Protein AF-0000000085124268 (afdb_homodimer)

Secondary structure (DSSP, 8-state):
-EEEEEE-SSS-HHHHHHHHHTS-TTSEEEEEE-HHHHHHHHHH----GGGGGG-TTEEEEETT-TTSGGGSTTS---EEEEEEE-HHHHHHHHHT---SHHHHHHHHHHHTT-EEEEEE--SSB-HHHHHHHHHHHHTTPEE---B---TT---SHHHHHHHHHHHHHHHHT----SSPPTTS--/-EEEEEE-SSS-HHHHHHHHHTS-TTSEEEEEE-HHHHHHHHHHT---GGGGGG-TTEEEEETT-TTSGGGSTTS---EEEEEEE-HHHHHHHHHT---SHHHHHHHHHHHTT-EEEEEE--SSB-HHHHHHHHHHHHTT-EE---B---TT---SHHHHHHHHHHHHHHHHT----SSPPTTS--

Radius of gyration: 21.09 Å; Cα contacts (8 Å, |Δi|>4): 760; chains: 2; bounding box: 50×66×48 Å

InterPro domains:
  IPR003382 Flavoprotein [PF02441] (1-171)
  IPR004507 Flavin prenyltransferase UbiX-like [MF_01984] (1-184)
  IPR004507 Flavin prenyltransferase UbiX-like [TIGR00421] (2-182)
  IPR036551 Flavin prenyltransferase-like [G3DSA:3.40.50.1950] (1-185)
  IPR036551 Flavin prenyltransferase-like [SSF52507] (1-184)

Solvent-accessible surface area (backbone atoms only — not comparable to full-atom values): 19360 Å² total; per-residue (Å²): 96,37,34,37,41,28,27,27,48,24,55,41,35,62,56,32,51,49,47,58,72,68,45,59,76,76,38,38,35,42,33,31,53,32,71,54,18,55,55,43,28,60,70,46,47,83,64,61,75,62,70,55,73,74,39,87,42,49,44,80,48,60,34,81,42,60,81,42,62,65,48,34,76,84,47,82,61,55,35,38,35,30,30,18,21,12,68,66,58,46,47,28,55,56,70,68,44,54,91,34,26,61,33,26,28,47,53,32,35,55,76,70,68,36,55,37,40,37,19,51,43,68,75,59,54,55,56,64,62,33,47,32,52,32,54,35,29,72,72,66,35,42,41,36,42,58,46,66,64,29,73,53,64,46,79,40,41,68,45,39,51,29,38,48,47,36,51,53,30,53,77,69,70,42,89,78,79,56,49,62,61,83,69,66,88,107,94,35,33,37,41,27,28,27,49,23,55,41,34,61,54,34,51,50,47,57,73,68,47,61,75,77,38,37,35,43,33,34,53,32,71,53,19,55,55,42,27,58,69,46,65,68,61,62,73,62,70,56,72,76,39,86,41,49,46,82,49,59,33,81,44,60,80,42,62,66,49,34,74,83,48,82,61,54,35,36,37,28,30,18,20,13,68,66,57,46,47,28,56,55,70,67,44,54,91,34,25,62,35,27,26,45,53,32,34,56,77,69,69,35,54,37,38,36,18,50,43,69,75,58,52,55,59,64,59,34,48,32,51,34,55,36,30,73,72,65,34,41,42,36,40,57,45,67,63,30,74,55,63,47,78,39,41,68,46,40,50,29,37,48,46,36,51,53,29,53,75,69,72,43,89,79,82,55,49,62,61,83,71,64,89,106

Foldseek 3Di:
DEEEEEEEADAPSVLSLVLLVPADLVYAYEYEYAPNSVVNCVVPPVDDPVVNVPRPSYDYDYFAPCVPLLLDLVNDGAEYEYPADELVNLLCCLVQNDRTNNSSSSNSCLVNVHAYEYAYDDPPDDPRSVVSLVSVVVSVYHYQHLDFDCQQPDDDPQLRSLVSSCVVCVVVVHDDDSTDDHPPVD/DEEEEEEEADAPSVLSLVLLVPADLVYAYEYEYAPNSVVNCCVPPVDDPVVNVPRPSYDYDYFAPCVPLLLDLVNDGAEYEYPADELVNLLCCLVQNDRTNNSSSSNSCLVNVHAYEYAYDDPPDDPRSVVSLVSVVVSVYHYQHLDFDCQQPDDDPQLRSLVSSVVVCVVVVHDDDSTDDHPPVD

Organism: Arcobacter nitrofigilis (strain ATCC 33309 / DSM 7299 / CCUG 15893 / LMG 7604 / NCTC 12251 / CI) (NCBI:txid572480)

Nearest PDB structures (foldseek):
  6m8v-assembly1_A  TM=9.692E-01  e=8.278E-23  Methanocaldococcus jannaschii DSM 2661
  1sbz-assembly1_D  TM=9.539E-01  e=2.741E-20  Escherichia coli O157:H7
  6qll-assembly1_A  TM=9.462E-01  e=2.011E-19  Pseudomonas aeruginosa
  7km2-assembly1_K  TM=9.432E-01  e=1.564E-18  Chlamydia trachomatis D/UW-3/CX
  7km3-assembly1_H  TM=9.146E-01  e=5.584E-17  Chlamydia trachomatis D/UW-3/CX

Structure (mmCIF, N/CA/C/O backbone):
data_AF-0000000085124268-model_v1
#
loop_
_entity.id
_entity.type
_entity.pdbx_description
1 polymer 'Flavin prenyltransferase UbiX'
#
loop_
_atom_site.group_PDB
_atom_site.id
_atom_site.type_symbol
_atom_site.label_atom_id
_atom_site.label_alt_id
_atom_site.label_comp_id
_atom_site.label_asym_id
_atom_site.label_entity_id
_atom_site.label_seq_id
_atom_site.pdbx_PDB_ins_code
_atom_site.Cartn_x
_atom_site.Cartn_y
_atom_site.Cartn_z
_atom_site.occupancy
_atom_site.B_iso_or_equiv
_atom_site.auth_seq_id
_atom_site.auth_comp_id
_atom_site.auth_asym_id
_atom_site.auth_atom_id
_atom_site.pdbx_PDB_model_num
ATOM 1 N N . MET A 1 1 ? -11.398 24.875 6.891 1 96.25 1 MET A N 1
ATOM 2 C CA . MET A 1 1 ? -10.805 23.672 7.492 1 96.25 1 MET A CA 1
ATOM 3 C C . MET A 1 1 ? -9.352 23.922 7.875 1 96.25 1 MET A C 1
ATOM 5 O O . MET A 1 1 ? -8.609 24.578 7.125 1 96.25 1 MET A O 1
ATOM 9 N N . ARG A 1 2 ? -8.984 23.547 9.07 1 98.31 2 ARG A N 1
ATOM 10 C CA . ARG A 1 2 ? -7.605 23.594 9.562 1 98.31 2 ARG A CA 1
ATOM 11 C C . ARG A 1 2 ? -6.992 22.203 9.609 1 98.31 2 ARG A C 1
ATOM 13 O O . ARG A 1 2 ? -7.461 21.328 10.352 1 98.31 2 ARG A O 1
ATOM 20 N N . LEU A 1 3 ? -5.934 22.016 8.812 1 98.75 3 LEU A N 1
ATOM 21 C CA . LEU A 1 3 ? -5.375 20.703 8.562 1 98.75 3 LEU A CA 1
ATOM 22 C C . LEU A 1 3 ? -3.895 20.656 8.938 1 98.75 3 LEU A C 1
ATOM 24 O O . LEU A 1 3 ? -3.111 21.5 8.477 1 98.75 3 LEU A O 1
ATOM 28 N N . VAL A 1 4 ? -3.523 19.75 9.805 1 98.88 4 VAL A N 1
ATOM 29 C CA . VAL A 1 4 ? -2.105 19.484 10.023 1 98.88 4 VAL A CA 1
ATOM 30 C C . VAL A 1 4 ? -1.599 18.484 8.992 1 98.88 4 VAL A C 1
ATOM 32 O O . VAL A 1 4 ? -2.217 17.438 8.773 1 98.88 4 VAL A O 1
ATOM 35 N N . VAL A 1 5 ? -0.551 18.797 8.305 1 98.81 5 VAL A N 1
ATOM 36 C CA . VAL A 1 5 ? 0.076 17.906 7.336 1 98.81 5 VAL A CA 1
ATOM 37 C C . VAL A 1 5 ? 1.511 17.609 7.766 1 98.81 5 VAL A C 1
ATOM 39 O O . VAL A 1 5 ? 2.369 18.484 7.742 1 98.81 5 VAL A O 1
ATOM 42 N N . ALA A 1 6 ? 1.712 16.391 8.148 1 98.88 6 ALA A N 1
ATOM 43 C CA . ALA A 1 6 ? 3.053 15.945 8.508 1 98.88 6 ALA A CA 1
ATOM 44 C C . ALA A 1 6 ? 3.646 15.062 7.418 1 98.88 6 ALA A C 1
ATOM 46 O O . ALA A 1 6 ? 2.947 14.234 6.832 1 98.88 6 ALA A O 1
ATOM 47 N N . ILE A 1 7 ? 4.934 15.266 7.129 1 97.88 7 ILE A N 1
ATOM 48 C CA . ILE A 1 7 ? 5.684 14.484 6.148 1 97.88 7 ILE A CA 1
ATOM 49 C C . ILE A 1 7 ? 6.895 13.844 6.816 1 97.88 7 ILE A C 1
ATOM 51 O O . ILE A 1 7 ? 7.781 14.539 7.312 1 97.88 7 ILE A O 1
ATOM 55 N N . SER A 1 8 ? 6.863 12.531 6.875 1 98.19 8 SER A N 1
ATOM 56 C CA . SER A 1 8 ? 7.973 11.852 7.531 1 98.19 8 SER A CA 1
ATOM 57 C C . SER A 1 8 ? 8.836 11.102 6.523 1 98.19 8 SER A C 1
ATOM 59 O O . SER A 1 8 ? 8.578 11.148 5.316 1 98.19 8 SER A O 1
ATOM 61 N N . GLY A 1 9 ? 9.945 10.531 7.023 1 95.81 9 GLY A N 1
ATOM 62 C CA . GLY A 1 9 ? 11.07 10.109 6.195 1 95.81 9 GLY A CA 1
ATOM 63 C C . GLY A 1 9 ? 10.875 8.734 5.586 1 95.81 9 GLY A C 1
ATOM 64 O O . GLY A 1 9 ? 11.539 7.773 5.984 1 95.81 9 GLY A O 1
ATOM 65 N N . ALA A 1 10 ? 10.148 8.586 4.527 1 95.38 10 ALA A N 1
ATOM 66 C CA . ALA A 1 10 ? 9.984 7.395 3.693 1 95.38 10 ALA A CA 1
ATOM 67 C C . ALA A 1 10 ? 9.984 7.762 2.213 1 95.38 10 ALA A C 1
ATOM 69 O O . ALA A 1 10 ? 9.805 8.93 1.856 1 95.38 10 ALA A O 1
ATOM 70 N N . SER A 1 11 ? 10.25 6.762 1.312 1 92.81 11 SER A N 1
ATOM 71 C CA . SER A 1 11 ? 10.094 7.012 -0.117 1 92.81 11 SER A CA 1
ATOM 72 C C . SER A 1 11 ? 8.703 7.547 -0.437 1 92.81 11 SER A C 1
ATOM 74 O O . SER A 1 11 ? 7.711 7.094 0.139 1 92.81 11 SER A O 1
ATOM 76 N N . GLY A 1 12 ? 8.656 8.57 -1.276 1 93.31 12 GLY A N 1
ATOM 77 C CA . GLY A 1 12 ? 7.371 9.125 -1.67 1 93.31 12 GLY A CA 1
ATOM 78 C C . GLY A 1 12 ? 7.078 10.461 -1.017 1 93.31 12 GLY A C 1
ATOM 79 O O . GLY A 1 12 ? 5.914 10.859 -0.903 1 93.31 12 GLY A O 1
ATOM 80 N N . VAL A 1 13 ? 8.078 11.117 -0.492 1 94.44 13 VAL A N 1
ATOM 81 C CA . VAL A 1 13 ? 7.934 12.445 0.093 1 94.44 13 VAL A CA 1
ATOM 82 C C . VAL A 1 13 ? 7.254 13.383 -0.907 1 94.44 13 VAL A C 1
ATOM 84 O O . VAL A 1 13 ? 6.477 14.25 -0.519 1 94.44 13 VAL A O 1
ATOM 87 N N . ASN A 1 14 ? 7.414 13.117 -2.158 1 92.25 14 ASN A N 1
ATOM 88 C CA . ASN A 1 14 ? 6.812 13.93 -3.213 1 92.25 14 ASN A CA 1
ATOM 89 C C . ASN A 1 14 ? 5.285 13.891 -3.148 1 92.25 14 ASN A C 1
ATOM 91 O O . ASN A 1 14 ? 4.621 14.852 -3.529 1 92.25 14 ASN A O 1
ATOM 95 N N . LEU A 1 15 ? 4.746 12.805 -2.693 1 95.06 15 LEU A N 1
ATOM 96 C CA . LEU A 1 15 ? 3.299 12.711 -2.564 1 95.06 15 LEU A CA 1
ATOM 97 C C . LEU A 1 15 ? 2.777 13.711 -1.538 1 95.06 15 LEU A C 1
ATOM 99 O O . LEU A 1 15 ? 1.72 14.312 -1.735 1 95.06 15 LEU A O 1
ATOM 103 N N . GLY A 1 16 ? 3.516 13.836 -0.423 1 95.88 16 GLY A N 1
ATOM 104 C CA . GLY A 1 16 ? 3.15 14.836 0.562 1 95.88 16 GLY A CA 1
ATOM 105 C C . GLY A 1 16 ? 3.219 16.25 0.023 1 95.88 16 GLY A C 1
ATOM 106 O O . GLY A 1 16 ? 2.324 17.062 0.276 1 95.88 16 GLY A O 1
ATOM 107 N N . ILE A 1 17 ? 4.219 16.5 -0.744 1 93.69 17 ILE A N 1
ATOM 108 C CA . ILE A 1 17 ? 4.402 17.828 -1.329 1 93.69 17 ILE A CA 1
ATOM 109 C C . ILE A 1 17 ? 3.287 18.109 -2.336 1 93.69 17 ILE A C 1
ATOM 111 O O . ILE A 1 17 ? 2.656 19.172 -2.301 1 93.69 17 ILE A O 1
ATOM 115 N N . LYS A 1 18 ? 3.07 17.219 -3.213 1 94.38 18 LYS A N 1
ATOM 116 C CA . LYS A 1 18 ? 2.02 17.359 -4.215 1 94.38 18 LYS A CA 1
ATOM 117 C C . LYS A 1 18 ? 0.649 17.5 -3.559 1 94.38 18 LYS A C 1
ATOM 119 O O . LYS A 1 18 ? -0.192 18.281 -4.02 1 94.38 18 LYS A O 1
ATOM 124 N N . PHE A 1 19 ? 0.404 16.734 -2.502 1 97.5 19 PHE A N 1
ATOM 125 C CA . PHE A 1 19 ? -0.812 16.859 -1.706 1 97.5 19 PHE A CA 1
ATOM 126 C C . PHE A 1 19 ? -1.046 18.312 -1.297 1 97.5 19 PHE A C 1
ATOM 128 O O . PHE A 1 19 ? -2.156 18.828 -1.434 1 97.5 19 PHE A O 1
ATOM 135 N N . LEU A 1 20 ? 0.009 18.953 -0.852 1 96.81 20 LEU A N 1
ATOM 136 C CA . LEU A 1 20 ? -0.063 20.344 -0.399 1 96.81 20 LEU A CA 1
ATOM 137 C C . LEU A 1 20 ? -0.252 21.281 -1.579 1 96.81 20 LEU A C 1
ATOM 139 O O . LEU A 1 20 ? -1.01 22.25 -1.487 1 96.81 20 LEU A O 1
ATOM 143 N N . GLU A 1 21 ? 0.438 21 -2.664 1 94.31 21 GLU A N 1
ATOM 144 C CA . GLU A 1 21 ? 0.344 21.844 -3.85 1 94.31 21 GLU A CA 1
ATOM 145 C C . GLU A 1 21 ? -1.082 21.875 -4.391 1 94.31 21 GLU A C 1
ATOM 147 O O . GLU A 1 21 ? -1.534 22.906 -4.902 1 94.31 21 GLU A O 1
ATOM 152 N N . LEU A 1 22 ? -1.773 20.781 -4.27 1 95.31 22 LEU A N 1
ATOM 153 C CA . LEU A 1 22 ? -3.104 20.641 -4.852 1 95.31 22 LEU A CA 1
ATOM 154 C C . LEU A 1 22 ? -4.18 21.047 -3.85 1 95.31 22 LEU A C 1
ATOM 156 O O . LEU A 1 22 ? -5.363 21.094 -4.191 1 95.31 22 LEU A O 1
ATOM 160 N N . LEU A 1 23 ? -3.764 21.375 -2.637 1 96.94 23 LEU A N 1
ATOM 161 C CA . LEU A 1 23 ? -4.711 21.656 -1.564 1 96.94 23 LEU A CA 1
ATOM 162 C C . LEU A 1 23 ? -5.496 22.938 -1.856 1 96.94 23 LEU A C 1
ATOM 164 O O . LEU A 1 23 ? -4.91 23.969 -2.178 1 96.94 23 LEU A O 1
ATOM 168 N N . PRO A 1 24 ? -6.82 22.812 -1.8 1 96.25 24 PRO A N 1
ATOM 169 C CA . PRO A 1 24 ? -7.613 24.031 -1.993 1 96.25 24 PRO A CA 1
ATOM 170 C C . PRO A 1 24 ? -7.176 25.172 -1.078 1 96.25 24 PRO A C 1
ATOM 172 O O . PRO A 1 24 ? -6.844 24.938 0.087 1 96.25 24 PRO A O 1
ATOM 175 N N . GLN A 1 25 ? -7.328 26.406 -1.532 1 94.38 25 GLN A N 1
ATOM 176 C CA . GLN A 1 25 ? -6.781 27.578 -0.848 1 94.38 25 GLN A CA 1
ATOM 177 C C . GLN A 1 25 ? -7.605 27.922 0.386 1 94.38 25 GLN A C 1
ATOM 179 O O . GLN A 1 25 ? -7.133 28.641 1.276 1 94.38 25 GLN A O 1
ATOM 184 N N . ASN A 1 26 ? -8.773 27.422 0.383 1 96.31 26 ASN A N 1
ATOM 185 C CA . ASN A 1 26 ? -9.625 27.734 1.527 1 96.31 26 ASN A CA 1
ATOM 186 C C . ASN A 1 26 ? -9.305 26.844 2.727 1 96.31 26 ASN A C 1
ATOM 188 O O . ASN A 1 26 ? -9.875 27.031 3.805 1 96.31 26 ASN A O 1
ATOM 192 N N . ILE A 1 27 ? -8.414 25.922 2.555 1 98.06 27 ILE A N 1
ATOM 193 C CA . ILE A 1 27 ? -7.965 25.047 3.643 1 98.06 27 ILE A CA 1
ATOM 194 C C . ILE A 1 27 ? -6.625 25.547 4.18 1 98.06 27 ILE A C 1
ATOM 196 O O . ILE A 1 27 ? -5.672 25.734 3.416 1 98.06 27 ILE A O 1
ATOM 200 N N . GLN A 1 28 ? -6.547 25.812 5.43 1 97.94 28 GLN A N 1
ATOM 201 C CA . GLN A 1 28 ? -5.305 26.219 6.078 1 97.94 28 GLN A CA 1
ATOM 202 C C . GLN A 1 28 ? -4.484 25 6.5 1 97.94 28 GLN A C 1
ATOM 204 O O . GLN A 1 28 ? -4.957 24.172 7.281 1 97.94 28 GLN A O 1
ATOM 209 N N . ALA A 1 29 ? -3.287 24.938 5.996 1 98.19 29 ALA A N 1
ATOM 210 C CA . ALA A 1 29 ? -2.43 23.797 6.301 1 98.19 29 ALA A CA 1
ATOM 211 C C . ALA A 1 29 ? -1.297 24.188 7.242 1 98.19 29 ALA A C 1
ATOM 213 O O . ALA A 1 29 ? -0.629 25.203 7.027 1 98.19 29 ALA A O 1
ATOM 214 N N . PHE A 1 30 ? -1.149 23.469 8.297 1 98.31 30 PHE A N 1
ATOM 215 C CA . PHE A 1 30 ? -0.011 23.547 9.211 1 98.31 30 PHE A CA 1
ATOM 216 C C . PHE A 1 30 ? 0.947 22.375 8.961 1 98.31 30 PHE A C 1
ATOM 218 O O . PHE A 1 30 ? 0.631 21.234 9.273 1 98.31 30 PHE A O 1
ATOM 225 N N . VAL A 1 31 ? 2.133 22.672 8.477 1 98 31 VAL A N 1
ATOM 226 C CA . VAL A 1 31 ? 2.969 21.656 7.855 1 98 31 VAL A CA 1
ATOM 227 C C . VAL A 1 31 ? 4.215 21.406 8.703 1 98 31 VAL A C 1
ATOM 229 O O . VAL A 1 31 ? 4.848 22.359 9.172 1 98 31 VAL A O 1
ATOM 232 N N . VAL A 1 32 ? 4.508 20.188 8.938 1 97.94 32 VAL A N 1
ATOM 233 C CA . VAL A 1 32 ? 5.738 19.75 9.594 1 97.94 32 VAL A CA 1
ATOM 234 C C . VAL A 1 32 ? 6.457 18.719 8.727 1 97.94 32 VAL A C 1
ATOM 236 O O . VAL A 1 32 ? 5.863 17.719 8.328 1 97.94 32 VAL A O 1
ATOM 239 N N . ILE A 1 33 ? 7.73 18.938 8.461 1 96.56 33 ILE A N 1
ATOM 240 C CA . ILE A 1 33 ? 8.555 18.031 7.664 1 96.56 33 ILE A CA 1
ATOM 241 C C . ILE A 1 33 ? 9.727 17.531 8.508 1 96.56 33 ILE A C 1
ATOM 243 O O . ILE A 1 33 ? 10.484 18.328 9.062 1 96.56 33 ILE A O 1
ATOM 247 N N . SER A 1 34 ? 9.859 16.234 8.625 1 97.75 34 SER A N 1
ATOM 248 C CA . SER A 1 34 ? 10.938 15.688 9.438 1 97.75 34 SER A CA 1
ATOM 249 C C . SER A 1 34 ? 12.281 15.836 8.742 1 97.75 34 SER A C 1
ATOM 251 O O . SER A 1 34 ? 12.344 16.031 7.52 1 97.75 34 SER A O 1
ATOM 253 N N . LYS A 1 35 ? 13.312 15.695 9.539 1 94.81 35 LYS A N 1
ATOM 254 C CA . LYS A 1 35 ? 14.664 15.727 8.984 1 94.81 35 LYS A CA 1
ATOM 255 C C . LYS A 1 35 ? 14.875 14.586 7.984 1 94.81 35 LYS A C 1
ATOM 257 O O . LYS A 1 35 ? 15.445 14.797 6.914 1 94.81 35 LYS A O 1
ATOM 262 N N . SER A 1 36 ? 14.398 13.453 8.359 1 95.62 36 SER A N 1
ATOM 263 C CA . SER A 1 36 ? 14.562 12.281 7.504 1 95.62 36 SER A CA 1
ATOM 264 C C . SER A 1 36 ? 13.805 12.453 6.188 1 95.62 36 SER A C 1
ATOM 266 O O . SER A 1 36 ? 14.242 11.961 5.145 1 95.62 36 SER A O 1
ATOM 268 N N . ALA A 1 37 ? 12.656 13.125 6.215 1 95.25 37 ALA A N 1
ATOM 269 C CA . ALA A 1 37 ? 11.922 13.414 4.988 1 95.25 37 ALA A CA 1
ATOM 270 C C . ALA A 1 37 ? 12.734 14.305 4.055 1 95.25 37 ALA A C 1
ATOM 272 O O . ALA A 1 37 ? 12.727 14.102 2.836 1 95.25 37 ALA A O 1
ATOM 273 N N . LYS A 1 38 ? 13.375 15.289 4.594 1 91.88 38 LYS A N 1
ATOM 274 C CA . LYS A 1 38 ? 14.219 16.172 3.795 1 91.88 38 LYS A CA 1
ATOM 275 C C . LYS A 1 38 ? 15.352 15.406 3.129 1 91.88 38 LYS A C 1
ATOM 277 O O . LYS A 1 38 ? 15.688 15.656 1.969 1 91.88 38 LYS A O 1
ATOM 282 N N . VAL A 1 39 ? 15.906 14.445 3.865 1 90.12 39 VAL A N 1
ATOM 283 C CA . VAL A 1 39 ? 16.969 13.609 3.33 1 90.12 39 VAL A CA 1
ATOM 284 C C . VAL A 1 39 ? 16.422 12.75 2.191 1 90.12 39 VAL A C 1
ATOM 286 O O . VAL A 1 39 ? 17.031 12.672 1.12 1 90.12 39 VAL A O 1
ATOM 289 N N . ALA A 1 40 ? 15.242 12.117 2.426 1 88.62 40 ALA A N 1
ATOM 290 C CA . ALA A 1 40 ? 14.625 11.266 1.413 1 88.62 40 ALA A CA 1
ATOM 291 C C . ALA A 1 40 ? 14.336 12.055 0.138 1 88.62 40 ALA A C 1
ATOM 293 O O . ALA A 1 40 ? 14.523 11.547 -0.97 1 88.62 40 ALA A O 1
ATOM 294 N N . LEU A 1 41 ? 13.891 13.211 0.274 1 85.81 41 LEU A N 1
ATOM 295 C CA . LEU A 1 41 ? 13.531 14.055 -0.858 1 85.81 41 LEU A CA 1
ATOM 296 C C . LEU A 1 41 ? 14.758 14.352 -1.721 1 85.81 41 LEU A C 1
ATOM 298 O O . LEU A 1 41 ? 14.656 14.391 -2.949 1 85.81 41 LEU A O 1
ATOM 302 N N . LYS A 1 42 ? 15.82 14.633 -1.062 1 81.31 42 LYS A N 1
ATOM 303 C CA . LYS A 1 42 ? 17.047 14.922 -1.781 1 81.31 42 LYS A CA 1
ATOM 304 C C . LYS A 1 42 ? 17.453 13.758 -2.676 1 81.31 42 LYS A C 1
ATOM 306 O O . LYS A 1 42 ? 18.016 13.961 -3.758 1 81.31 42 LYS A O 1
ATOM 311 N N . TYR A 1 43 ? 17.109 12.602 -2.295 1 77.88 43 TYR A N 1
ATOM 312 C CA . TYR A 1 43 ? 17.484 11.414 -3.059 1 77.88 43 TYR A CA 1
ATOM 313 C C . TYR A 1 43 ? 16.484 11.172 -4.191 1 77.88 43 TYR A C 1
ATOM 315 O O . TYR A 1 43 ? 16.828 10.555 -5.203 1 77.88 43 TYR A O 1
ATOM 323 N N . GLU A 1 44 ? 15.234 11.578 -4.055 1 74.56 44 GLU A N 1
ATOM 324 C CA . GLU A 1 44 ? 14.203 11.266 -5.035 1 74.56 44 GLU A CA 1
ATOM 325 C C . GLU A 1 44 ? 14.125 12.336 -6.117 1 74.56 44 GLU A C 1
ATOM 327 O O . GLU A 1 44 ? 14.016 12.023 -7.305 1 74.56 44 GLU A O 1
ATOM 332 N N . ASN A 1 45 ? 13.672 13.547 -5.777 1 64.88 45 ASN A N 1
ATOM 333 C CA . ASN A 1 45 ? 13.469 14.586 -6.777 1 64.88 45 ASN A CA 1
ATOM 334 C C . ASN A 1 45 ? 14.016 15.938 -6.305 1 64.88 45 ASN A C 1
ATOM 336 O O . ASN A 1 45 ? 13.992 16.234 -5.105 1 64.88 45 ASN A O 1
ATOM 340 N N . ASN A 1 46 ? 15.219 16.172 -6.535 1 58.31 46 ASN A N 1
ATOM 341 C CA . ASN A 1 46 ? 15.789 17.484 -6.207 1 58.31 46 ASN A CA 1
ATOM 342 C C . ASN A 1 46 ? 14.695 18.516 -5.953 1 58.31 46 ASN A C 1
ATOM 344 O O . ASN A 1 46 ? 14.875 19.703 -6.25 1 58.31 46 ASN A O 1
ATOM 348 N N . LEU A 1 47 ? 13.477 18.047 -5.633 1 59.62 47 LEU A N 1
ATOM 349 C CA . LEU A 1 47 ? 12.422 19.031 -5.43 1 59.62 47 LEU A CA 1
ATOM 350 C C . LEU A 1 47 ? 12.555 19.703 -4.062 1 59.62 47 LEU A C 1
ATOM 352 O O . LEU A 1 47 ? 12.945 19.047 -3.088 1 59.62 47 LEU A O 1
ATOM 356 N N . ALA A 1 48 ? 12.672 20.984 -4.184 1 61.78 48 ALA A N 1
ATOM 357 C CA . ALA A 1 48 ? 12.828 21.766 -2.959 1 61.78 48 ALA A CA 1
ATOM 358 C C . ALA A 1 48 ? 11.477 22.062 -2.311 1 61.78 48 ALA A C 1
ATOM 360 O O . ALA A 1 48 ? 10.492 22.328 -3.004 1 61.78 48 ALA A O 1
ATOM 361 N N . PHE A 1 49 ? 11.32 21.688 -1.061 1 72.88 49 PHE A N 1
ATOM 362 C CA . PHE A 1 49 ? 10.242 22.125 -0.183 1 72.88 49 PHE A CA 1
ATOM 363 C C . PHE A 1 49 ? 10 23.625 -0.336 1 72.88 49 PHE A C 1
ATOM 365 O O . PHE A 1 49 ? 8.969 24.141 0.107 1 72.88 49 PHE A O 1
ATOM 372 N N . GLU A 1 50 ? 10.797 24.234 -1.051 1 70.31 50 GLU A N 1
ATOM 373 C CA . GLU A 1 50 ? 10.758 25.688 -1.187 1 70.31 50 GLU A CA 1
ATOM 374 C C . GLU A 1 50 ? 9.484 26.125 -1.899 1 70.31 50 GLU A C 1
ATOM 376 O O . GLU A 1 50 ? 8.984 27.234 -1.662 1 70.31 50 GLU A O 1
ATOM 381 N N . LYS A 1 51 ? 8.992 25.266 -2.713 1 71.88 51 LYS A N 1
ATOM 382 C CA . LYS A 1 51 ? 7.766 25.594 -3.434 1 71.88 51 LYS A CA 1
ATOM 383 C C . LYS A 1 51 ? 6.598 25.781 -2.471 1 71.88 51 LYS A C 1
ATOM 385 O O . LYS A 1 51 ? 5.645 26.5 -2.775 1 71.88 51 LYS A O 1
ATOM 390 N N . LEU A 1 52 ? 6.715 25.188 -1.354 1 79.38 52 LEU A N 1
ATOM 391 C CA . LEU A 1 52 ? 5.633 25.25 -0.379 1 79.38 52 LEU A CA 1
ATOM 392 C C . LEU A 1 52 ? 5.617 26.609 0.32 1 79.38 52 LEU A C 1
ATOM 394 O O . LEU A 1 52 ? 4.582 27.031 0.84 1 79.38 52 LEU A O 1
ATOM 398 N N . LYS A 1 53 ? 6.691 27.328 0.287 1 77.5 53 LYS A N 1
ATOM 399 C CA . LYS A 1 53 ? 6.832 28.578 1.011 1 77.5 53 LYS A CA 1
ATOM 400 C C . LYS A 1 53 ? 6.035 29.703 0.334 1 77.5 53 LYS A C 1
ATOM 402 O O . LYS A 1 53 ? 5.715 30.703 0.963 1 77.5 53 LYS A O 1
ATOM 407 N N . ASN A 1 54 ? 5.578 29.484 -0.813 1 80.69 54 ASN A N 1
ATOM 408 C CA . ASN A 1 54 ? 4.934 30.547 -1.562 1 80.69 54 ASN A CA 1
ATOM 409 C C . ASN A 1 54 ? 3.414 30.469 -1.457 1 80.69 54 ASN A C 1
ATOM 411 O O . ASN A 1 54 ? 2.709 31.359 -1.934 1 80.69 54 ASN A O 1
ATOM 415 N N . GLN A 1 55 ? 2.943 29.516 -0.729 1 86.69 55 GLN A N 1
ATOM 416 C CA . GLN A 1 55 ? 1.498 29.375 -0.602 1 86.69 55 GLN A CA 1
ATOM 417 C C . GLN A 1 55 ? 0.984 30.047 0.663 1 86.69 55 GLN A C 1
ATOM 419 O O . GLN A 1 55 ? 1.436 29.75 1.768 1 86.69 55 GLN A O 1
ATOM 424 N N . GLU A 1 56 ? 0.028 30.875 0.525 1 90.75 56 GLU A N 1
ATOM 425 C CA . GLU A 1 56 ? -0.462 31.719 1.61 1 90.75 56 GLU A CA 1
ATOM 426 C C . GLU A 1 56 ? -1.163 30.891 2.682 1 90.75 56 GLU A C 1
ATOM 428 O O . GLU A 1 56 ? -1.153 31.25 3.861 1 90.75 56 GLU A O 1
ATOM 433 N N . ASN A 1 57 ? -1.758 29.812 2.277 1 95.88 57 ASN A N 1
ATOM 434 C CA . ASN A 1 57 ? -2.537 29.031 3.225 1 95.88 57 ASN A CA 1
ATOM 435 C C . ASN A 1 57 ? -1.673 27.984 3.938 1 95.88 57 ASN A C 1
ATOM 437 O O . ASN A 1 57 ? -2.191 27.109 4.629 1 95.88 57 ASN A O 1
ATOM 441 N N . ILE A 1 58 ? -0.305 28.094 3.766 1 96.06 58 ILE A N 1
ATOM 442 C CA . ILE A 1 58 ? 0.593 27.094 4.352 1 96.06 58 ILE A CA 1
ATOM 443 C C . ILE A 1 58 ? 1.46 27.766 5.422 1 96.06 58 ILE A C 1
ATOM 445 O O . ILE A 1 58 ? 2.078 28.797 5.172 1 96.06 58 ILE A O 1
ATOM 449 N N . LYS A 1 59 ? 1.473 27.219 6.57 1 96.19 59 LYS A N 1
ATOM 450 C CA . LYS A 1 59 ? 2.4 27.578 7.637 1 96.19 59 LYS A CA 1
ATOM 451 C C . LYS A 1 59 ? 3.344 26.422 7.965 1 96.19 59 LYS A C 1
ATOM 453 O O . LYS A 1 59 ? 2.896 25.312 8.242 1 96.19 59 LYS A O 1
ATOM 458 N N . LEU A 1 60 ? 4.609 26.688 7.988 1 95.69 60 LEU A N 1
ATOM 459 C CA . LEU A 1 60 ? 5.621 25.656 8.219 1 95.69 60 LEU A CA 1
ATOM 460 C C . LEU A 1 60 ? 6.133 25.703 9.656 1 95.69 60 LEU A C 1
ATOM 462 O O . LEU A 1 60 ? 6.324 26.797 10.211 1 95.69 60 LEU A O 1
ATOM 466 N N . PHE A 1 61 ? 6.348 24.547 10.242 1 96.56 61 PHE A N 1
ATOM 467 C CA . PHE A 1 61 ? 6.969 24.406 11.555 1 96.56 61 PHE A CA 1
ATOM 468 C C . PHE A 1 61 ? 8.172 23.469 11.484 1 96.56 61 PHE A C 1
ATOM 470 O O . PHE A 1 61 ? 8.219 22.562 10.641 1 96.56 61 PHE A O 1
ATOM 477 N N . LYS A 1 62 ? 9.102 23.688 12.398 1 97.12 62 LYS A N 1
ATOM 478 C CA . LYS A 1 62 ? 10.195 22.75 12.578 1 97.12 62 LYS A CA 1
ATOM 479 C C . LYS A 1 62 ? 9.758 21.531 13.398 1 97.12 62 LYS A C 1
ATOM 481 O O . LYS A 1 62 ? 9.023 21.688 14.383 1 97.12 62 LYS A O 1
ATOM 486 N N . ASN A 1 63 ? 10.203 20.375 12.977 1 98 63 ASN A N 1
ATOM 487 C CA . ASN A 1 63 ? 9.852 19.156 13.703 1 98 63 ASN A CA 1
ATOM 488 C C . ASN A 1 63 ? 10.414 19.156 15.117 1 98 63 ASN A C 1
ATOM 490 O O . ASN A 1 63 ? 9.945 18.422 15.977 1 98 63 ASN A O 1
ATOM 494 N N . SER A 1 64 ? 11.336 19.969 15.406 1 97.62 64 SER A N 1
ATOM 495 C CA . SER A 1 64 ? 11.953 20.078 16.719 1 97.62 64 SER A CA 1
ATOM 496 C C . SER A 1 64 ? 11.188 21.062 17.609 1 97.62 64 SER A C 1
ATOM 498 O O . SER A 1 64 ? 11.445 21.156 18.812 1 97.62 64 SER A O 1
ATOM 500 N N . ASP A 1 65 ? 10.273 21.844 17.031 1 97.31 65 ASP A N 1
ATOM 501 C CA . ASP A 1 65 ? 9.523 22.828 17.797 1 97.31 65 ASP A CA 1
ATOM 502 C C . ASP A 1 65 ? 8.359 22.188 18.547 1 97.31 65 ASP A C 1
ATOM 504 O O . ASP A 1 65 ? 7.199 22.406 18.203 1 97.31 65 ASP A O 1
ATOM 508 N N . ILE A 1 66 ? 8.625 21.594 19.609 1 94.75 66 ILE A N 1
ATOM 509 C CA . ILE A 1 66 ? 7.656 20.797 20.344 1 94.75 66 ILE A CA 1
ATOM 510 C C . ILE A 1 66 ? 6.652 21.703 21.047 1 94.75 66 ILE A C 1
ATOM 512 O O . ILE A 1 66 ? 5.652 21.25 21.594 1 94.75 66 ILE A O 1
ATOM 516 N N . ALA A 1 67 ? 6.848 23.047 21.047 1 94.88 67 ALA A N 1
ATOM 517 C CA . ALA A 1 67 ? 5.957 24 21.688 1 94.88 67 ALA A CA 1
ATOM 518 C C . ALA A 1 67 ? 5.086 24.719 20.672 1 94.88 67 ALA A C 1
ATOM 520 O O . ALA A 1 67 ? 4.332 25.641 21.016 1 94.88 67 ALA A O 1
ATOM 521 N N . ALA A 1 68 ? 5.219 24.297 19.359 1 97.69 68 ALA A N 1
ATOM 522 C CA . ALA A 1 68 ? 4.395 24.906 18.328 1 97.69 68 ALA A CA 1
ATOM 523 C C . ALA A 1 68 ? 2.91 24.766 18.641 1 97.69 68 ALA A C 1
ATOM 525 O O . ALA A 1 68 ? 2.506 23.875 19.391 1 97.69 68 ALA A O 1
ATOM 526 N N . PRO A 1 69 ? 2.082 25.609 18.141 1 97.69 69 PRO A N 1
ATOM 527 C CA . PRO A 1 69 ? 0.654 25.625 18.469 1 97.69 69 PRO A CA 1
ATOM 528 C C . PRO A 1 69 ? -0.019 24.281 18.203 1 97.69 69 PRO A C 1
ATOM 530 O O . PRO A 1 69 ? -0.898 23.859 18.953 1 97.69 69 PRO A O 1
ATOM 533 N N . ILE A 1 70 ? 0.371 23.547 17.219 1 97.75 70 ILE A N 1
ATOM 534 C CA . ILE A 1 70 ? -0.302 22.312 16.812 1 97.75 70 ILE A CA 1
ATOM 535 C C . ILE A 1 70 ? -0.002 21.203 17.828 1 97.75 70 ILE A C 1
ATOM 537 O O . ILE A 1 70 ? -0.575 20.125 17.75 1 97.75 70 ILE A O 1
ATOM 541 N N . ALA A 1 71 ? 0.862 21.484 18.766 1 97.12 71 ALA A N 1
ATOM 542 C CA . ALA A 1 71 ? 1.168 20.547 19.844 1 97.12 71 ALA A CA 1
ATOM 543 C C . ALA A 1 71 ? 0.249 20.766 21.031 1 97.12 71 ALA A C 1
ATOM 545 O O . ALA A 1 71 ? 0.426 20.141 22.078 1 97.12 71 ALA A O 1
ATOM 546 N N . SER A 1 72 ? -0.694 21.609 20.875 1 96.25 72 SER A N 1
ATOM 547 C CA . SER A 1 72 ? -1.633 21.906 21.938 1 96.25 72 SER A CA 1
ATOM 548 C C . SER A 1 72 ? -3.066 21.594 21.531 1 96.25 72 SER A C 1
ATOM 550 O O . SER A 1 72 ? -3.477 21.891 20.406 1 96.25 72 SER A O 1
ATOM 552 N N . GLY A 1 73 ? -3.826 21.016 22.484 1 95.06 73 GLY A N 1
ATOM 553 C CA . GLY A 1 73 ? -5.23 20.703 22.234 1 95.06 73 GLY A CA 1
ATOM 554 C C . GLY A 1 73 ? -6.094 21.953 22.109 1 95.06 73 GLY A C 1
ATOM 555 O O . GLY A 1 73 ? -7.18 21.891 21.531 1 95.06 73 GLY A O 1
ATOM 556 N N . SER A 1 74 ? -5.586 23.031 22.656 1 95.38 74 SER A N 1
ATOM 557 C CA . SER A 1 74 ? -6.371 24.266 22.641 1 95.38 74 SER A CA 1
ATOM 558 C C . SER A 1 74 ? -6.316 24.938 21.266 1 95.38 74 SER A C 1
ATOM 560 O O . SER A 1 74 ? -7.129 25.812 20.969 1 95.38 74 SER A O 1
ATOM 562 N N . PHE A 1 75 ? -5.25 24.641 20.5 1 96.31 75 PHE A N 1
ATOM 563 C CA . PHE A 1 75 ? -5.199 25.094 19.109 1 96.31 75 PHE A CA 1
ATOM 56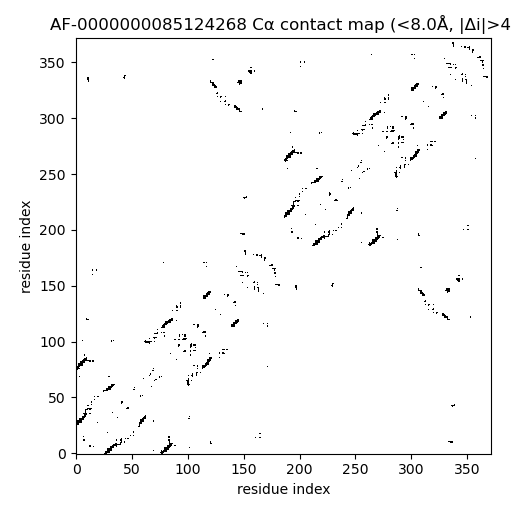4 C C . PHE A 1 75 ? -6.148 24.266 18.234 1 96.31 75 PHE A C 1
ATOM 566 O O . PHE A 1 75 ? -5.926 23.078 18.031 1 96.31 75 PHE A O 1
ATOM 573 N N . GLN A 1 76 ? -7.191 24.766 17.766 1 95.06 76 GLN A N 1
ATOM 574 C CA . GLN A 1 76 ? -8.289 24.031 17.141 1 95.06 76 GLN A CA 1
ATOM 575 C C . GLN A 1 76 ? -7.926 23.609 15.727 1 95.06 76 GLN A C 1
ATOM 577 O O . GLN A 1 76 ? -7.887 24.438 14.812 1 95.06 76 GLN A O 1
ATOM 582 N N . ILE A 1 77 ? -7.598 22.422 15.625 1 96.75 77 ILE A N 1
ATOM 583 C CA . ILE A 1 77 ? -7.348 21.75 14.359 1 96.75 77 ILE A CA 1
ATOM 584 C C . ILE A 1 77 ? -8.508 20.812 14.039 1 96.75 77 ILE A C 1
ATOM 586 O O . ILE A 1 77 ? -9.094 20.203 14.938 1 96.75 77 ILE A O 1
ATOM 590 N N . ASP A 1 78 ? -8.805 20.688 12.766 1 98.19 78 ASP A N 1
ATOM 591 C CA . ASP A 1 78 ? -9.898 19.812 12.367 1 98.19 78 ASP A CA 1
ATOM 592 C C . ASP A 1 78 ? -9.406 18.391 12.109 1 98.19 78 ASP A C 1
ATOM 594 O O . ASP A 1 78 ? -10.023 17.422 12.555 1 98.19 78 ASP A O 1
ATOM 598 N N . LYS A 1 79 ? -8.336 18.281 11.375 1 98.75 79 LYS A N 1
ATOM 599 C CA . LYS A 1 79 ? -7.844 16.984 10.922 1 98.75 79 LYS A CA 1
ATOM 600 C C . LYS A 1 79 ? -6.316 16.969 10.844 1 98.75 79 LYS A C 1
ATOM 602 O O . LYS A 1 79 ? -5.684 18.031 10.828 1 98.75 79 LYS A O 1
ATOM 607 N N . MET A 1 80 ? -5.73 15.812 10.789 1 98.88 80 MET A N 1
ATOM 608 C CA . MET A 1 80 ? -4.293 15.625 10.594 1 98.88 80 MET A CA 1
ATOM 609 C C . MET A 1 80 ? -4.02 14.508 9.594 1 98.88 80 MET A C 1
ATOM 611 O O . MET A 1 80 ? -4.738 13.508 9.562 1 98.88 80 MET A O 1
ATOM 615 N N . VAL A 1 81 ? -3.008 14.719 8.812 1 98.94 81 VAL A N 1
ATOM 616 C CA . VAL A 1 81 ? -2.535 13.656 7.938 1 98.94 81 VAL A CA 1
ATOM 617 C C . VAL A 1 81 ? -1.022 13.5 8.078 1 98.94 81 VAL A C 1
ATOM 619 O O . VAL A 1 81 ? -0.317 14.477 8.352 1 98.94 81 VAL A O 1
ATOM 622 N N . ILE A 1 82 ? -0.541 12.305 7.973 1 98.94 82 ILE A N 1
ATOM 623 C CA . ILE A 1 82 ? 0.885 12 7.891 1 98.94 82 ILE A CA 1
ATOM 624 C C . ILE A 1 82 ? 1.185 11.266 6.586 1 98.94 82 ILE A C 1
ATOM 626 O O . ILE A 1 82 ? 0.863 10.086 6.441 1 98.94 82 ILE A O 1
ATOM 630 N N . ILE A 1 83 ? 1.865 12.023 5.598 1 98.5 83 ILE A N 1
ATOM 631 C CA . ILE A 1 83 ? 2.035 11.484 4.254 1 98.5 83 ILE A CA 1
ATOM 632 C C . ILE A 1 83 ? 3.391 11.914 3.693 1 98.5 83 ILE A C 1
ATOM 634 O O . ILE A 1 83 ? 3.652 13.102 3.523 1 98.5 83 ILE A O 1
ATOM 638 N N . PRO A 1 84 ? 4.199 11.031 3.326 1 98.25 84 PRO A N 1
ATOM 639 C CA . PRO A 1 84 ? 4.164 9.633 3.768 1 98.25 84 PRO A CA 1
ATOM 640 C C . PRO A 1 84 ? 4.453 9.477 5.258 1 98.25 84 PRO A C 1
ATOM 642 O O . PRO A 1 84 ? 4.902 10.43 5.906 1 98.25 84 PRO A O 1
ATOM 645 N N . CYS A 1 85 ? 4.074 8.367 5.742 1 98.88 85 CYS A N 1
ATOM 646 C CA . CYS A 1 85 ? 4.387 8.008 7.125 1 98.88 85 CYS A CA 1
ATOM 647 C C . CYS A 1 85 ? 5.43 6.898 7.176 1 98.88 85 CYS A C 1
ATOM 649 O O . CYS A 1 85 ? 5.191 5.793 6.691 1 98.88 85 CYS A O 1
ATOM 651 N N . SER A 1 86 ? 6.562 7.215 7.75 1 98.56 86 SER A N 1
ATOM 652 C CA . SER A 1 86 ? 7.609 6.211 7.906 1 98.56 86 SER A CA 1
ATOM 653 C C . SER A 1 86 ? 7.219 5.164 8.945 1 98.56 86 SER A C 1
ATOM 655 O O . SER A 1 86 ? 6.359 5.418 9.797 1 98.56 86 SER A O 1
ATOM 657 N N . MET A 1 87 ? 7.91 4 8.867 1 98.56 87 MET A N 1
ATOM 658 C CA . MET A 1 87 ? 7.633 2.949 9.844 1 98.56 87 MET A CA 1
ATOM 659 C C . MET A 1 87 ? 8.023 3.395 11.25 1 98.56 87 MET A C 1
ATOM 661 O O . MET A 1 87 ? 7.387 3.004 12.227 1 98.56 87 MET A O 1
ATOM 665 N N . ASN A 1 88 ? 9.047 4.25 11.352 1 98.56 88 ASN A N 1
ATOM 666 C CA . ASN A 1 88 ? 9.43 4.809 12.641 1 98.56 88 ASN A CA 1
ATOM 667 C C . ASN A 1 88 ? 8.328 5.688 13.219 1 98.56 88 ASN A C 1
ATOM 669 O O . ASN A 1 88 ? 7.949 5.527 14.383 1 98.56 88 ASN A O 1
ATOM 673 N N . THR A 1 89 ? 7.863 6.609 12.398 1 98.88 89 THR A N 1
ATOM 674 C CA . THR A 1 89 ? 6.793 7.496 12.844 1 98.88 89 THR A CA 1
ATOM 675 C C . THR A 1 89 ? 5.527 6.699 13.156 1 98.88 89 THR A C 1
ATOM 677 O O . THR A 1 89 ? 4.859 6.957 14.156 1 98.88 89 THR A O 1
ATOM 680 N N . LEU A 1 90 ? 5.219 5.719 12.336 1 98.94 90 LEU A N 1
ATOM 681 C CA . LEU A 1 90 ? 4.074 4.844 12.555 1 98.94 90 LEU A CA 1
ATOM 682 C C . LEU A 1 90 ? 4.16 4.172 13.922 1 98.94 90 LEU A C 1
ATOM 684 O O . LEU A 1 90 ? 3.182 4.148 14.672 1 98.94 90 LEU A O 1
ATOM 688 N N . ALA A 1 91 ? 5.32 3.59 14.188 1 98.88 91 ALA A N 1
ATOM 689 C CA . ALA A 1 91 ? 5.535 2.895 15.453 1 98.88 91 ALA A CA 1
ATOM 690 C C . ALA A 1 91 ? 5.379 3.844 16.641 1 98.88 91 ALA A C 1
ATOM 692 O O . ALA A 1 91 ? 4.727 3.506 17.625 1 98.88 91 ALA A O 1
ATOM 693 N N . LYS A 1 92 ? 5.945 5.023 16.531 1 98.88 92 LYS A N 1
ATOM 694 C CA . LYS A 1 92 ? 5.84 6.004 17.609 1 98.88 92 LYS A CA 1
ATOM 695 C C . LYS A 1 92 ? 4.387 6.391 17.859 1 98.88 92 LYS A C 1
ATOM 697 O O . LYS A 1 92 ? 3.947 6.469 19 1 98.88 92 LYS A O 1
ATOM 702 N N . CYS A 1 93 ? 3.666 6.648 16.797 1 98.88 93 CYS A N 1
ATOM 703 C CA . CYS A 1 93 ? 2.25 6.969 16.938 1 98.88 93 CYS A CA 1
ATOM 704 C C . CYS A 1 93 ? 1.495 5.824 17.609 1 98.88 93 CYS A C 1
ATOM 706 O O . CYS A 1 93 ? 0.706 6.051 18.531 1 98.88 93 CYS A O 1
ATOM 708 N N . ALA A 1 94 ? 1.736 4.598 17.203 1 98.88 94 ALA A N 1
ATOM 709 C CA . ALA A 1 94 ? 1.015 3.43 17.703 1 98.88 94 ALA A CA 1
ATOM 710 C C . ALA A 1 94 ? 1.282 3.213 19.188 1 98.88 94 ALA A C 1
ATOM 712 O O . ALA A 1 94 ? 0.419 2.711 19.906 1 98.88 94 ALA A O 1
ATOM 713 N N . TYR A 1 95 ? 2.471 3.613 19.609 1 98.56 95 TYR A N 1
ATOM 714 C CA . TYR A 1 95 ? 2.836 3.283 20.984 1 98.56 95 TYR A CA 1
ATOM 715 C C . TYR A 1 95 ? 2.906 4.539 21.844 1 98.56 95 TYR A C 1
ATOM 717 O O . TYR A 1 95 ? 3.377 4.488 2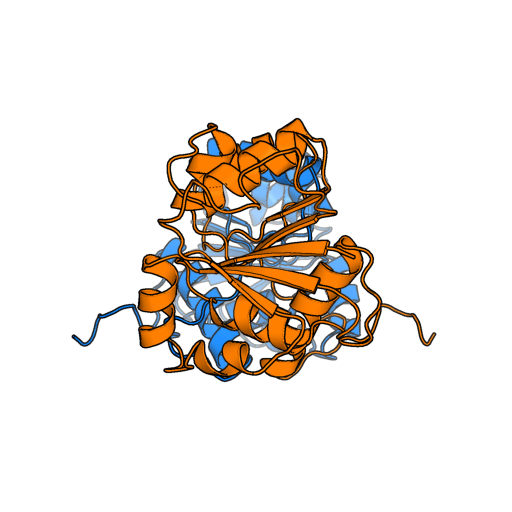2.984 1 98.56 95 TYR A O 1
ATOM 725 N N . GLY A 1 96 ? 2.58 5.691 21.344 1 98.06 96 GLY A N 1
ATOM 726 C CA . GLY A 1 96 ? 2.326 6.891 22.141 1 98.06 96 GLY A CA 1
ATOM 727 C C . GLY A 1 96 ? 3.578 7.699 22.406 1 98.06 96 GLY A C 1
ATOM 728 O O . GLY A 1 96 ? 3.617 8.492 23.359 1 98.06 96 GLY A O 1
ATOM 729 N N . PHE A 1 97 ? 4.605 7.406 21.625 1 97.94 97 PHE A N 1
ATOM 730 C CA . PHE A 1 97 ? 5.777 8.266 21.719 1 97.94 97 PHE A CA 1
ATOM 731 C C . PHE A 1 97 ? 5.5 9.633 21.109 1 97.94 97 PHE A C 1
ATOM 733 O O . PHE A 1 97 ? 4.926 9.727 20.016 1 97.94 97 PHE A O 1
ATOM 740 N N . ALA A 1 98 ? 5.797 10.672 21.797 1 97.31 98 ALA A N 1
ATOM 741 C CA . ALA A 1 98 ? 5.578 12.047 21.359 1 97.31 98 ALA A CA 1
ATOM 742 C C . ALA A 1 98 ? 6.836 12.891 21.562 1 97.31 98 ALA A C 1
ATOM 744 O O . ALA A 1 98 ? 6.793 13.938 22.219 1 97.31 98 ALA A O 1
ATOM 745 N N . ASP A 1 99 ? 7.906 12.484 20.844 1 97.94 99 ASP A N 1
ATOM 746 C CA . ASP A 1 99 ? 9.219 13.039 21.141 1 97.94 99 ASP A CA 1
ATOM 747 C C . ASP A 1 99 ? 9.633 14.062 20.094 1 97.94 99 ASP A C 1
ATOM 749 O O . ASP A 1 99 ? 10.773 14.547 20.094 1 97.94 99 ASP A O 1
ATOM 753 N N . ASN A 1 100 ? 8.781 14.391 19.156 1 98.5 100 ASN A N 1
ATOM 754 C CA . ASN A 1 100 ? 8.922 15.461 18.188 1 98.5 100 ASN A CA 1
ATOM 755 C C . ASN A 1 100 ? 7.574 16.078 17.828 1 98.5 100 ASN A C 1
ATOM 757 O O . ASN A 1 100 ? 6.539 15.641 18.312 1 98.5 100 ASN A O 1
ATOM 761 N N . LEU A 1 101 ? 7.578 17.094 17 1 98.75 101 LEU A N 1
ATOM 762 C CA . LEU A 1 101 ? 6.348 17.844 16.766 1 98.75 101 LEU A CA 1
ATOM 763 C C . LEU A 1 101 ? 5.32 16.984 16.031 1 98.75 101 LEU A C 1
ATOM 765 O O . LEU A 1 101 ? 4.121 17.062 16.312 1 98.75 101 LEU A O 1
ATOM 769 N N . ILE A 1 102 ? 5.73 16.141 15.078 1 98.88 102 ILE A N 1
ATOM 770 C CA . ILE A 1 102 ? 4.816 15.281 14.344 1 98.88 102 ILE A CA 1
ATOM 771 C C . ILE A 1 102 ? 4.09 14.344 15.305 1 98.88 102 ILE A C 1
ATOM 773 O O . ILE A 1 102 ? 2.857 14.273 15.305 1 98.88 102 ILE A O 1
ATOM 777 N N . THR A 1 103 ? 4.863 13.672 16.141 1 98.81 103 THR A N 1
ATOM 778 C CA . THR A 1 103 ? 4.277 12.695 17.062 1 98.81 103 THR A CA 1
ATOM 779 C C . THR A 1 103 ? 3.486 13.391 18.156 1 98.81 103 THR A C 1
ATOM 781 O O . THR A 1 103 ? 2.477 12.859 18.641 1 98.81 103 THR A O 1
ATOM 784 N N . ARG A 1 104 ? 3.848 14.586 18.562 1 98.69 104 ARG A N 1
ATOM 785 C CA . ARG A 1 104 ? 3.074 15.359 19.531 1 98.69 104 ARG A CA 1
ATOM 786 C C . ARG A 1 104 ? 1.733 15.781 18.938 1 98.69 104 ARG A C 1
ATOM 788 O O . ARG A 1 104 ? 0.698 15.672 19.609 1 98.69 104 ARG A O 1
ATOM 795 N N . ALA A 1 105 ? 1.821 16.344 17.734 1 98.75 105 ALA A N 1
ATOM 796 C CA . ALA A 1 105 ? 0.588 16.734 17.062 1 98.75 105 ALA A CA 1
ATOM 797 C C . ALA A 1 105 ? -0.355 15.555 16.891 1 98.75 105 ALA A C 1
ATOM 799 O O . ALA A 1 105 ? -1.573 15.695 17.016 1 98.75 105 ALA A O 1
ATOM 800 N N . PHE A 1 106 ? 0.19 14.367 16.625 1 98.88 106 PHE A N 1
ATOM 801 C CA . PHE A 1 106 ? -0.616 13.156 16.531 1 98.88 106 PHE A CA 1
ATOM 802 C C . PHE A 1 106 ? -1.298 12.852 17.859 1 98.88 106 PHE A C 1
ATOM 804 O O . PHE A 1 106 ? -2.502 12.586 17.891 1 98.88 106 PHE A O 1
ATOM 811 N N . ALA A 1 107 ? -0.512 12.852 18.922 1 98.56 107 ALA A N 1
ATOM 812 C CA . ALA A 1 107 ? -1.058 12.57 20.25 1 98.56 107 ALA A CA 1
ATOM 813 C C . ALA A 1 107 ? -2.213 13.508 20.578 1 98.56 107 ALA A C 1
ATOM 815 O O . ALA A 1 107 ? -3.242 13.078 21.109 1 98.56 107 ALA A O 1
ATOM 816 N N . VAL A 1 108 ? -2.064 14.758 20.25 1 98.56 108 VAL A N 1
ATOM 817 C CA . VAL A 1 108 ? -3.092 15.766 20.5 1 98.56 108 VAL A CA 1
ATOM 818 C C . VAL A 1 108 ? -4.328 15.453 19.656 1 98.56 108 VAL A C 1
ATOM 820 O O . VAL A 1 108 ? -5.453 15.492 20.156 1 98.56 108 VAL A O 1
ATOM 823 N N . SER A 1 109 ? -4.09 15.148 18.359 1 98.56 109 SER A N 1
ATOM 824 C CA . SER A 1 109 ? -5.203 14.844 17.453 1 98.56 109 SER A CA 1
ATOM 825 C C . SER A 1 109 ? -5.996 13.641 17.953 1 98.56 109 SER A C 1
ATOM 827 O O . SER A 1 109 ? -7.23 13.664 17.953 1 98.56 109 SER A O 1
ATOM 829 N N . LEU A 1 110 ? -5.285 12.648 18.406 1 98.31 110 LEU A N 1
ATOM 830 C CA . LEU A 1 110 ? -5.941 11.43 18.859 1 98.31 110 LEU A CA 1
ATOM 831 C C . LEU A 1 110 ? -6.746 11.695 20.141 1 98.31 110 LEU A C 1
ATOM 833 O O . LEU A 1 110 ? -7.922 11.344 20.219 1 98.31 110 LEU A O 1
ATOM 837 N N . LYS A 1 111 ? -6.141 12.375 21.141 1 97.5 111 LYS A N 1
ATOM 838 C CA . LYS A 1 111 ? -6.828 12.586 22.406 1 97.5 111 LYS A CA 1
ATOM 839 C C . LYS A 1 111 ? -8.023 13.523 22.25 1 97.5 111 LYS A C 1
ATOM 841 O O . LYS A 1 111 ? -9 13.43 22.984 1 97.5 111 LYS A O 1
ATOM 846 N N . GLU A 1 112 ? -7.949 14.422 21.297 1 98 112 GLU A N 1
ATOM 847 C CA . GLU A 1 112 ? -9.039 15.359 21.047 1 98 112 GLU A CA 1
ATOM 848 C C . GLU A 1 112 ? -10.055 14.781 20.078 1 98 112 GLU A C 1
ATOM 850 O O . GLU A 1 112 ? -10.969 15.484 19.625 1 98 112 GLU A O 1
ATOM 855 N N . LYS A 1 113 ? -9.844 13.531 19.609 1 97.56 113 LYS A N 1
ATOM 856 C CA . LYS A 1 113 ? -10.75 12.773 18.75 1 97.56 113 LYS A CA 1
ATOM 857 C C . LYS A 1 113 ? -10.906 13.438 17.391 1 97.56 113 LYS A C 1
ATOM 859 O O . LYS A 1 113 ? -12.008 13.5 16.844 1 97.56 113 LYS A O 1
ATOM 864 N N . ARG A 1 114 ? -9.812 13.977 16.938 1 98 114 ARG A N 1
ATOM 865 C CA . ARG A 1 114 ? -9.773 14.531 15.594 1 98 114 ARG A CA 1
ATOM 866 C C . ARG A 1 114 ? -9.578 13.43 14.555 1 98 114 ARG A C 1
ATOM 868 O O . ARG A 1 114 ? -9.016 12.383 14.859 1 98 114 ARG A O 1
ATOM 875 N N . GLU A 1 115 ? -10.039 13.688 13.312 1 98.38 115 GLU A N 1
ATOM 876 C CA . GLU A 1 115 ? -9.812 12.742 12.227 1 98.38 115 GLU A CA 1
ATOM 877 C C . GLU A 1 115 ? -8.344 12.711 11.812 1 98.38 115 GLU A C 1
ATOM 879 O O . GLU A 1 115 ? -7.73 13.766 11.609 1 98.38 115 GLU A O 1
ATOM 884 N N . VAL A 1 116 ? -7.809 11.555 11.773 1 98.88 116 VAL A N 1
ATOM 885 C CA . VAL A 1 116 ? -6.41 11.383 11.391 1 98.88 116 VAL A CA 1
ATOM 886 C C . VAL A 1 116 ? -6.305 10.375 10.25 1 98.88 116 VAL A C 1
ATOM 888 O O . VAL A 1 116 ? -6.957 9.336 10.266 1 98.88 116 VAL A O 1
ATOM 891 N N . LEU A 1 117 ? -5.547 10.711 9.234 1 98.94 117 LEU A N 1
ATOM 892 C CA . LEU A 1 117 ? -5.191 9.797 8.156 1 98.94 117 LEU A CA 1
ATOM 893 C C . LEU A 1 117 ? -3.682 9.602 8.086 1 98.94 117 LEU A C 1
ATOM 895 O O . LEU A 1 117 ? -2.926 10.578 8.094 1 98.94 117 LEU A O 1
ATOM 899 N N . ILE A 1 118 ? -3.273 8.367 8.062 1 98.94 118 ILE A N 1
ATOM 900 C CA . ILE A 1 118 ? -1.859 8.031 7.941 1 98.94 118 ILE A CA 1
ATOM 901 C C . ILE A 1 118 ? -1.628 7.211 6.672 1 98.94 118 ILE A C 1
ATOM 903 O O . ILE A 1 118 ? -2.412 6.316 6.355 1 98.94 118 ILE A O 1
ATOM 907 N N . ALA A 1 119 ? -0.584 7.57 5.949 1 98.88 119 ALA A N 1
ATOM 908 C CA . ALA A 1 119 ? -0.187 6.844 4.742 1 98.88 119 ALA A CA 1
ATOM 909 C C . ALA A 1 119 ? 1.16 6.156 4.938 1 98.88 119 ALA A C 1
ATOM 911 O O . ALA A 1 119 ? 2.186 6.633 4.449 1 98.88 119 ALA A O 1
ATOM 912 N N . PRO A 1 120 ? 1.146 4.988 5.562 1 98.88 120 PRO A N 1
ATOM 913 C CA . PRO A 1 120 ? 2.402 4.262 5.762 1 98.88 120 PRO A CA 1
ATOM 914 C C . PRO A 1 120 ? 3.045 3.814 4.453 1 98.88 120 PRO A C 1
ATOM 916 O O . PRO A 1 120 ? 2.35 3.334 3.553 1 98.88 120 PRO A O 1
ATOM 919 N N . ARG A 1 121 ? 4.281 4.008 4.383 1 98.25 121 ARG A N 1
ATOM 920 C CA . ARG A 1 121 ? 4.969 3.645 3.148 1 98.25 121 ARG A CA 1
ATOM 921 C C . ARG A 1 121 ? 6.109 2.67 3.422 1 98.25 121 ARG A C 1
ATOM 923 O O . ARG A 1 121 ? 7.137 3.049 3.984 1 98.25 121 ARG A O 1
ATOM 930 N N . GLU A 1 122 ? 5.938 1.474 3.055 1 97.38 122 GLU A N 1
ATOM 931 C CA . GLU A 1 122 ? 6.883 0.363 3.088 1 97.38 122 GLU A CA 1
ATOM 932 C C . GLU A 1 122 ? 6.398 -0.803 2.232 1 97.38 122 GLU A C 1
ATOM 934 O O . GLU A 1 122 ? 5.191 -0.993 2.061 1 97.38 122 GLU A O 1
ATOM 939 N N . MET A 1 123 ? 7.332 -1.562 1.633 1 97.06 123 MET A N 1
ATOM 940 C CA . MET A 1 123 ? 6.98 -2.773 0.895 1 97.06 123 MET A CA 1
ATOM 941 C C . MET A 1 123 ? 8.141 -3.766 0.896 1 97.06 123 MET A C 1
ATOM 943 O O . MET A 1 123 ? 9.25 -3.434 0.47 1 97.06 123 MET A O 1
ATOM 947 N N . PRO A 1 124 ? 7.816 -5.082 1.322 1 98.44 124 PRO A N 1
ATOM 948 C CA . PRO A 1 124 ? 6.613 -5.586 1.987 1 98.44 124 PRO A CA 1
ATOM 949 C C . PRO A 1 124 ? 6.48 -5.09 3.426 1 98.44 124 PRO A C 1
ATOM 951 O O . PRO A 1 124 ? 7.379 -4.41 3.934 1 98.44 124 PRO A O 1
ATOM 954 N N . PHE A 1 125 ? 5.297 -5.324 4 1 98.62 125 PHE A N 1
ATOM 955 C CA . PHE A 1 125 ? 5.109 -5.074 5.426 1 98.62 125 PHE A CA 1
ATOM 956 C C . PHE A 1 125 ? 5.551 -6.281 6.246 1 98.62 125 PHE A C 1
ATOM 958 O O . PHE A 1 125 ? 5.223 -7.422 5.914 1 98.62 125 PHE A O 1
ATOM 965 N N . SER A 1 126 ? 6.348 -5.988 7.266 1 98.25 126 SER A N 1
ATOM 966 C CA . SER A 1 126 ? 6.582 -7.031 8.258 1 98.25 126 SER A CA 1
ATOM 967 C C . SER A 1 126 ? 5.438 -7.098 9.266 1 98.25 126 SER A C 1
ATOM 969 O O . SER A 1 126 ? 4.492 -6.309 9.195 1 98.25 126 SER A O 1
ATOM 971 N N . GLN A 1 127 ? 5.559 -7.98 10.172 1 98.5 127 GLN A N 1
ATOM 972 C CA . GLN A 1 127 ? 4.535 -8.211 11.188 1 98.5 127 GLN A CA 1
ATOM 973 C C . GLN A 1 127 ? 4.332 -6.973 12.055 1 98.5 127 GLN A C 1
ATOM 975 O O . GLN A 1 127 ? 3.197 -6.602 12.367 1 98.5 127 GLN A O 1
ATOM 980 N N . ILE A 1 128 ? 5.344 -6.293 12.398 1 98.62 128 ILE A N 1
ATOM 981 C CA . ILE A 1 128 ? 5.305 -5.211 13.383 1 98.62 128 ILE A CA 1
ATOM 982 C C . ILE A 1 128 ? 4.52 -4.031 12.812 1 98.62 128 ILE A C 1
ATOM 984 O O . ILE A 1 128 ? 3.559 -3.566 13.438 1 98.62 128 ILE A O 1
ATOM 988 N N . PRO A 1 129 ? 4.809 -3.553 11.625 1 98.75 129 PRO A N 1
ATOM 989 C CA . PRO A 1 129 ? 3.994 -2.457 11.094 1 98.75 129 PRO A CA 1
ATOM 990 C C . PRO A 1 129 ? 2.539 -2.857 10.867 1 98.75 129 PRO A C 1
ATOM 992 O O . PRO A 1 129 ? 1.638 -2.023 10.992 1 98.75 129 PRO A O 1
ATOM 995 N N . LEU A 1 130 ? 2.32 -4.09 10.484 1 98.88 130 LEU A N 1
ATOM 996 C CA . LEU A 1 130 ? 0.941 -4.543 10.336 1 98.88 130 LEU A CA 1
ATOM 997 C C . LEU A 1 130 ? 0.192 -4.449 11.656 1 98.88 130 LEU A C 1
ATOM 999 O O . LEU A 1 130 ? -0.955 -3.998 11.695 1 98.88 130 LEU A O 1
ATOM 1003 N N . GLU A 1 131 ? 0.839 -4.844 12.727 1 98.88 131 GLU A N 1
ATOM 1004 C CA . GLU A 1 131 ? 0.256 -4.715 14.062 1 98.88 131 GLU A CA 1
ATOM 1005 C C . GLU A 1 131 ? -0 -3.25 14.414 1 98.88 131 GLU A C 1
ATOM 1007 O O . GLU A 1 131 ? -1.055 -2.912 14.953 1 98.88 131 GLU A O 1
ATOM 1012 N N . ASN A 1 132 ? 0.971 -2.412 14.133 1 98.94 132 ASN A N 1
ATOM 1013 C CA . ASN A 1 132 ? 0.84 -0.99 14.43 1 98.94 132 ASN A CA 1
ATOM 1014 C C . ASN A 1 132 ? -0.322 -0.363 13.664 1 98.94 132 ASN A C 1
ATOM 1016 O O . ASN A 1 132 ? -1.106 0.399 14.234 1 98.94 132 ASN A O 1
ATOM 1020 N N . MET A 1 133 ? -0.44 -0.694 12.391 1 98.94 133 MET A N 1
ATOM 1021 C CA . MET A 1 133 ? -1.543 -0.182 11.578 1 98.94 133 MET A CA 1
ATOM 1022 C C . MET A 1 133 ? -2.883 -0.678 12.109 1 98.94 133 MET A C 1
ATOM 1024 O O . MET A 1 133 ? -3.855 0.078 12.164 1 98.94 133 MET A O 1
ATOM 1028 N N . THR A 1 134 ? -2.914 -1.931 12.445 1 98.94 134 THR A N 1
ATOM 1029 C CA . THR A 1 134 ? -4.141 -2.52 12.969 1 98.94 134 THR A CA 1
ATOM 1030 C C . THR A 1 134 ? -4.566 -1.821 14.258 1 98.94 134 THR A C 1
ATOM 1032 O O . THR A 1 134 ? -5.734 -1.465 14.422 1 98.94 134 THR A O 1
ATOM 1035 N N . LYS A 1 135 ? -3.619 -1.61 15.156 1 98.88 135 LYS A N 1
ATOM 1036 C CA . LYS A 1 135 ? -3.885 -0.917 16.422 1 98.88 135 LYS A CA 1
ATOM 1037 C C . LYS A 1 135 ? -4.438 0.482 16.172 1 98.88 135 LYS A C 1
ATOM 1039 O O . LYS A 1 135 ? -5.473 0.856 16.719 1 98.88 135 LYS A O 1
ATOM 1044 N N . LEU A 1 136 ? -3.826 1.224 15.336 1 98.88 136 LEU A N 1
ATOM 1045 C CA . LEU A 1 136 ? -4.223 2.602 15.062 1 98.88 136 LEU A CA 1
ATOM 1046 C C . LEU A 1 136 ? -5.59 2.654 14.391 1 98.88 136 LEU A C 1
ATOM 1048 O O . LEU A 1 136 ? -6.402 3.527 14.695 1 98.88 136 LEU A O 1
ATOM 1052 N N . SER A 1 137 ? -5.762 1.728 13.477 1 98.88 137 SER A N 1
ATOM 1053 C CA . SER A 1 137 ? -7.07 1.652 12.836 1 98.88 137 SER A CA 1
ATOM 1054 C C . SER A 1 137 ? -8.18 1.418 13.859 1 98.88 137 SER A C 1
ATOM 1056 O O . SER A 1 137 ? -9.25 2.02 13.766 1 98.88 137 SER A O 1
ATOM 1058 N N . SER A 1 138 ? -7.945 0.583 14.828 1 98.62 138 SER A N 1
ATOM 1059 C CA . SER A 1 138 ? -8.938 0.279 15.852 1 98.62 138 SER A CA 1
ATOM 1060 C C . SER A 1 138 ? -9.242 1.504 16.703 1 98.62 138 SER A C 1
ATOM 1062 O O . SER A 1 138 ? -10.273 1.558 17.375 1 98.62 138 SER A O 1
ATOM 1064 N N . LEU A 1 139 ? -8.414 2.482 16.688 1 98.44 139 LEU A N 1
ATOM 1065 C CA . LEU A 1 139 ? -8.602 3.719 17.453 1 98.44 139 LEU A CA 1
ATOM 1066 C C . LEU A 1 139 ? -9.25 4.789 16.578 1 98.44 139 LEU A C 1
ATOM 1068 O O . LEU A 1 139 ? -9.375 5.941 17 1 98.44 139 LEU A O 1
ATOM 1072 N N . GLY A 1 140 ? -9.562 4.418 15.359 1 98.5 140 GLY A N 1
ATOM 1073 C CA . GLY A 1 140 ? -10.305 5.336 14.5 1 98.5 140 GLY A CA 1
ATOM 1074 C C . GLY A 1 140 ? -9.422 6.035 13.484 1 98.5 140 GLY A C 1
ATOM 1075 O O . GLY A 1 140 ? -9.898 6.871 12.711 1 98.5 140 GLY A O 1
ATOM 1076 N N . VAL A 1 141 ? -8.117 5.715 13.43 1 98.88 141 VAL A N 1
ATOM 1077 C CA . VAL A 1 141 ? -7.199 6.316 12.469 1 98.88 141 VAL A CA 1
ATOM 1078 C C . VAL A 1 141 ? -7.406 5.688 11.094 1 98.88 141 VAL A C 1
ATOM 1080 O O . VAL A 1 141 ? -7.516 4.465 10.969 1 98.88 141 VAL A O 1
ATOM 1083 N N . THR A 1 142 ? -7.52 6.488 10.047 1 98.88 142 THR A N 1
ATOM 1084 C CA . THR A 1 142 ? -7.582 5.988 8.68 1 98.88 142 THR A CA 1
ATOM 1085 C C . THR A 1 142 ? -6.199 5.582 8.188 1 98.88 142 THR A C 1
ATOM 1087 O O . THR A 1 142 ? -5.27 6.395 8.188 1 98.88 142 THR A O 1
ATOM 1090 N N . ILE A 1 143 ? -6.078 4.328 7.844 1 98.94 143 ILE A N 1
ATOM 1091 C CA . ILE A 1 143 ? -4.828 3.797 7.316 1 98.94 143 ILE A CA 1
ATOM 1092 C C . ILE A 1 143 ? -4.895 3.732 5.793 1 98.94 143 ILE A C 1
ATOM 1094 O O . ILE A 1 143 ? -5.668 2.955 5.23 1 98.94 143 ILE A O 1
ATOM 1098 N N . SER A 1 144 ? -4.035 4.508 5.098 1 98.88 144 SER A N 1
ATOM 1099 C CA . SER A 1 144 ? -4.176 4.629 3.648 1 98.88 144 SER A CA 1
ATOM 1100 C C . SER A 1 144 ? -2.812 4.695 2.965 1 98.88 144 SER A C 1
ATOM 1102 O O . SER A 1 144 ? -2.453 5.723 2.389 1 98.88 144 SER A O 1
ATOM 1104 N N . PRO A 1 145 ? -2.057 3.525 2.93 1 98.81 145 PRO A N 1
ATOM 1105 C CA . PRO A 1 145 ? -0.813 3.525 2.156 1 98.81 145 PRO A CA 1
ATOM 1106 C C . PRO A 1 145 ? -1.028 3.908 0.694 1 98.81 145 PRO A C 1
ATOM 1108 O O . PRO A 1 145 ? -2.135 3.758 0.168 1 98.81 145 PRO A O 1
ATOM 1111 N N . PRO A 1 146 ? -0.002 4.461 0.058 1 98.25 146 PRO A N 1
ATOM 1112 C CA . PRO A 1 146 ? -0.15 4.844 -1.349 1 98.25 146 PRO A CA 1
ATOM 1113 C C . PRO A 1 146 ? -0.117 3.643 -2.291 1 98.25 146 PRO A C 1
ATOM 1115 O O . PRO A 1 146 ? 0.881 3.422 -2.98 1 98.25 146 PRO A O 1
ATOM 1118 N N . ILE A 1 147 ? -1.183 2.967 -2.385 1 98 147 ILE A N 1
ATOM 1119 C CA . ILE A 1 147 ? -1.334 1.732 -3.146 1 98 147 ILE A CA 1
ATOM 1120 C C . ILE A 1 147 ? -1.839 2.053 -4.551 1 98 147 ILE A C 1
ATOM 1122 O O . ILE A 1 147 ? -2.785 2.826 -4.719 1 98 147 ILE A O 1
ATOM 1126 N N . LEU A 1 148 ? -1.253 1.439 -5.531 1 94.38 148 LEU A N 1
ATOM 1127 C CA . LEU A 1 148 ? -1.646 1.644 -6.922 1 94.38 148 LEU A CA 1
ATOM 1128 C C . LEU A 1 148 ? -3.102 1.241 -7.141 1 94.38 148 LEU A C 1
ATOM 1130 O O . LEU A 1 148 ? -3.582 0.281 -6.531 1 94.38 148 LEU A O 1
ATOM 1134 N N . GLY A 1 149 ? -3.76 1.981 -8.039 1 90.12 149 GLY A N 1
ATOM 1135 C CA . GLY A 1 149 ? -5.098 1.679 -8.516 1 90.12 149 GLY A CA 1
ATOM 1136 C C . GLY A 1 149 ? -5.305 2.043 -9.977 1 90.12 149 GLY A C 1
ATOM 1137 O O . GLY A 1 149 ? -4.836 3.086 -10.438 1 90.12 149 GLY A O 1
ATOM 1138 N N . TYR A 1 150 ? -6.012 1.182 -10.742 1 85.81 150 TYR A N 1
ATOM 1139 C CA . TYR A 1 150 ? -6.031 1.339 -12.195 1 85.81 150 TYR A CA 1
ATOM 1140 C C . TYR A 1 150 ? -7.449 1.589 -12.695 1 85.81 150 TYR A C 1
ATOM 1142 O O . TYR A 1 150 ? -7.656 1.865 -13.883 1 85.81 150 TYR A O 1
ATOM 1150 N N . TYR A 1 151 ? -8.367 1.542 -11.859 1 77.69 151 TYR A N 1
ATOM 1151 C CA . TYR A 1 151 ? -9.742 1.577 -12.344 1 77.69 151 TYR A CA 1
ATOM 1152 C C . TYR A 1 151 ? -10.086 2.949 -12.906 1 77.69 151 TYR A C 1
ATOM 1154 O O . TYR A 1 151 ? -11.102 3.105 -13.602 1 77.69 151 TYR A O 1
ATOM 1162 N N . SER A 1 152 ? -9.25 3.947 -12.664 1 73.44 152 SER A N 1
ATOM 1163 C CA . SER A 1 152 ? -9.477 5.293 -13.188 1 73.44 152 SER A CA 1
ATOM 1164 C C . SER A 1 152 ? -8.711 5.516 -14.484 1 73.44 152 SER A C 1
ATOM 1166 O O . SER A 1 152 ? -8.523 6.656 -14.914 1 73.44 152 SER A O 1
ATOM 1168 N N . ASN A 1 153 ? -8.25 4.473 -15.102 1 76.44 153 ASN A N 1
ATOM 1169 C CA . ASN A 1 153 ? -7.516 4.516 -16.359 1 76.44 153 ASN A CA 1
ATOM 1170 C C . ASN A 1 153 ? -6.266 5.387 -16.25 1 76.44 153 ASN A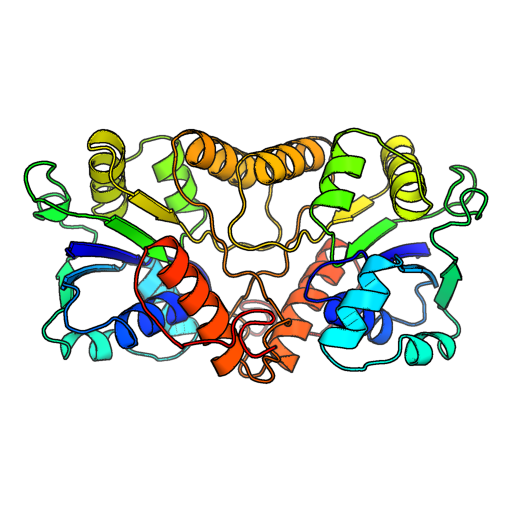 C 1
ATOM 1172 O O . ASN A 1 153 ? -6.035 6.25 -17.109 1 76.44 153 ASN A O 1
ATOM 1176 N N . ASN A 1 154 ? -5.539 5.23 -15.203 1 78.44 154 ASN A N 1
ATOM 1177 C CA . ASN A 1 154 ? -4.293 5.957 -14.969 1 78.44 154 ASN A CA 1
ATOM 1178 C C . ASN A 1 154 ? -3.15 5.383 -15.805 1 78.44 154 ASN A C 1
ATOM 1180 O O . ASN A 1 154 ? -2.76 4.227 -15.617 1 78.44 154 ASN A O 1
ATOM 1184 N N . SER A 1 155 ? -2.629 6.254 -16.719 1 82.19 155 SER A N 1
ATOM 1185 C CA . SER A 1 155 ? -1.601 5.746 -17.625 1 82.19 155 SER A CA 1
ATOM 1186 C C . SER A 1 155 ? -0.248 6.391 -17.344 1 82.19 155 SER A C 1
ATOM 1188 O O . SER A 1 155 ? 0.78 5.938 -17.859 1 82.19 155 SER A O 1
ATOM 1190 N N . THR A 1 156 ? -0.279 7.441 -16.516 1 90.81 156 THR A N 1
ATOM 1191 C CA . THR A 1 156 ? 0.965 8.109 -16.156 1 90.81 156 THR A CA 1
ATOM 1192 C C . THR A 1 156 ? 1.16 8.117 -14.648 1 90.81 156 THR A C 1
ATOM 1194 O O . THR A 1 156 ? 0.209 7.906 -13.898 1 90.81 156 THR A O 1
ATOM 1197 N N . ILE A 1 157 ? 2.373 8.336 -14.297 1 92.5 157 ILE A N 1
ATOM 1198 C CA . ILE A 1 157 ? 2.676 8.414 -12.875 1 92.5 157 ILE A CA 1
ATOM 1199 C C . ILE A 1 157 ? 1.938 9.594 -12.25 1 92.5 157 ILE A C 1
ATOM 1201 O O . ILE A 1 157 ? 1.455 9.508 -11.117 1 92.5 157 ILE A O 1
ATOM 1205 N N . ASP A 1 158 ? 1.883 10.641 -13.023 1 93.5 158 ASP A N 1
ATOM 1206 C CA . ASP A 1 158 ? 1.173 11.828 -12.555 1 93.5 158 ASP A CA 1
ATOM 1207 C C . ASP A 1 158 ? -0.295 11.516 -12.273 1 93.5 158 ASP A C 1
ATOM 1209 O O . ASP A 1 158 ? -0.833 11.898 -11.234 1 93.5 158 ASP A O 1
ATOM 1213 N N . GLU A 1 159 ? -0.92 10.812 -13.172 1 93.81 159 GLU A N 1
ATOM 1214 C CA . GLU A 1 159 ? -2.318 10.422 -13.008 1 93.81 159 GLU A CA 1
ATOM 1215 C C . GLU A 1 159 ? -2.496 9.477 -11.828 1 93.81 159 GLU A C 1
ATOM 1217 O O . GLU A 1 159 ? -3.49 9.562 -11.102 1 93.81 159 GLU A O 1
ATOM 1222 N N . MET A 1 160 ? -1.581 8.602 -11.641 1 95 160 MET A N 1
ATOM 1223 C CA . MET A 1 160 ? -1.628 7.672 -10.516 1 95 160 MET A CA 1
ATOM 1224 C C . MET A 1 160 ? -1.495 8.414 -9.188 1 95 160 MET A C 1
ATOM 1226 O O . MET A 1 160 ? -2.223 8.125 -8.234 1 95 160 MET A O 1
ATOM 1230 N N . GLU A 1 161 ? -0.583 9.375 -9.133 1 95.94 161 GLU A N 1
ATOM 1231 C CA . GLU A 1 161 ? -0.425 10.195 -7.938 1 95.94 161 GLU A CA 1
ATOM 1232 C C . GLU A 1 161 ? -1.694 10.984 -7.641 1 95.94 161 GLU A C 1
ATOM 1234 O O . GLU A 1 161 ? -2.113 11.086 -6.484 1 95.94 161 GLU A O 1
ATOM 1239 N N . ASN A 1 162 ? -2.301 11.5 -8.695 1 96.5 162 ASN A N 1
ATOM 1240 C CA . ASN A 1 162 ? -3.557 12.227 -8.531 1 96.5 162 ASN A CA 1
ATOM 1241 C C . ASN A 1 162 ? -4.66 11.328 -7.984 1 96.5 162 ASN A C 1
ATOM 1243 O O . ASN A 1 162 ? -5.484 11.758 -7.18 1 96.5 162 ASN A O 1
ATOM 1247 N N . PHE A 1 163 ? -4.668 10.117 -8.438 1 95.81 163 PHE A N 1
ATOM 1248 C CA . PHE A 1 163 ? -5.637 9.141 -7.938 1 95.81 163 PHE A CA 1
ATOM 1249 C C . PHE A 1 163 ? -5.48 8.945 -6.438 1 95.81 163 PHE A C 1
ATOM 1251 O O . PHE A 1 163 ? -6.457 9.031 -5.688 1 95.81 163 PHE A O 1
ATOM 1258 N N . ILE A 1 164 ? -4.277 8.734 -5.977 1 97.69 164 ILE A N 1
ATOM 1259 C CA . ILE A 1 164 ? -3.973 8.469 -4.574 1 97.69 164 ILE A CA 1
ATOM 1260 C C . ILE A 1 164 ? -4.328 9.688 -3.732 1 97.69 164 ILE A C 1
ATOM 1262 O O . ILE A 1 164 ? -5.031 9.578 -2.725 1 97.69 164 ILE A O 1
ATOM 1266 N N . ILE A 1 165 ? -3.92 10.859 -4.195 1 98.25 165 ILE A N 1
ATOM 1267 C CA . ILE A 1 165 ? -4.188 12.102 -3.471 1 98.25 165 ILE A CA 1
ATOM 1268 C C . ILE A 1 165 ? -5.688 12.383 -3.459 1 98.25 165 ILE A C 1
ATOM 1270 O O . ILE A 1 165 ? -6.238 12.805 -2.441 1 98.25 165 ILE A O 1
ATOM 1274 N N . GLY A 1 166 ? -6.344 12.125 -4.586 1 97.81 166 GLY A N 1
ATOM 1275 C CA . GLY A 1 166 ? -7.793 12.266 -4.633 1 97.81 166 GLY A CA 1
ATOM 1276 C C . GLY A 1 166 ? -8.508 11.383 -3.631 1 97.81 166 GLY A C 1
ATOM 1277 O O . GLY A 1 166 ? -9.469 11.82 -2.99 1 97.81 166 GLY A O 1
ATOM 1278 N N . LYS A 1 167 ? -8.078 10.203 -3.488 1 97.5 167 LYS A N 1
ATOM 1279 C CA . LYS A 1 167 ? -8.664 9.289 -2.508 1 97.5 167 LYS A CA 1
ATOM 1280 C C . LYS A 1 167 ? -8.445 9.797 -1.086 1 97.5 167 LYS A C 1
ATOM 1282 O O . LYS A 1 167 ? -9.328 9.672 -0.234 1 97.5 167 LYS A O 1
ATOM 1287 N N . TRP A 1 168 ? -7.203 10.328 -0.786 1 98.69 168 TRP A N 1
ATOM 1288 C CA . TRP A 1 168 ? -6.949 10.914 0.525 1 98.69 168 TRP A CA 1
ATOM 1289 C C . TRP A 1 168 ? -7.867 12.102 0.777 1 98.69 168 TRP A C 1
ATOM 1291 O O . TRP A 1 168 ? -8.438 12.234 1.86 1 98.69 168 TRP A O 1
ATOM 1301 N N . TYR A 1 169 ? -8.047 12.938 -0.269 1 98.56 169 TYR A N 1
ATOM 1302 C CA . TYR A 1 169 ? -8.953 14.07 -0.149 1 98.56 169 TYR A CA 1
ATOM 1303 C C . TYR A 1 169 ? -10.375 13.594 0.134 1 98.56 169 TYR A C 1
ATOM 1305 O O . TYR A 1 169 ? -11.062 14.148 1.003 1 98.56 169 TYR A O 1
ATOM 1313 N N . ASP A 1 170 ? -10.828 12.578 -0.545 1 97.88 170 ASP A N 1
ATOM 1314 C CA . ASP A 1 170 ? -12.156 12.023 -0.299 1 97.88 170 ASP A CA 1
ATOM 1315 C C . ASP A 1 170 ? -12.305 11.578 1.156 1 97.88 170 ASP A C 1
ATOM 1317 O O . ASP A 1 170 ? -13.32 11.875 1.799 1 97.88 170 ASP A O 1
ATOM 1321 N N . SER A 1 171 ? -11.289 10.891 1.628 1 98 171 SER A N 1
ATOM 1322 C CA . SER A 1 171 ? -11.312 10.398 3.002 1 98 171 SER A CA 1
ATOM 1323 C C . SER A 1 171 ? -11.398 11.555 3.998 1 98 171 SER A C 1
ATOM 1325 O O . SER A 1 171 ? -11.961 11.398 5.086 1 98 171 SER A O 1
ATOM 1327 N N . LEU A 1 172 ? -10.859 12.688 3.582 1 98.25 172 LEU A N 1
ATOM 1328 C CA . LEU A 1 172 ? -10.805 13.844 4.465 1 98.25 172 LEU A CA 1
ATOM 1329 C C . LEU A 1 172 ? -12 14.758 4.238 1 98.25 172 LEU A C 1
ATOM 1331 O O . LEU A 1 172 ? -12.133 15.789 4.898 1 98.25 172 LEU A O 1
ATOM 1335 N N . GLY A 1 173 ? -12.859 14.438 3.316 1 97.81 173 GLY A N 1
ATOM 1336 C CA . GLY A 1 173 ? -14 15.273 3.006 1 97.81 173 GLY A CA 1
ATOM 1337 C C . GLY A 1 173 ? -13.641 16.516 2.215 1 97.81 173 GLY A C 1
ATOM 1338 O O . GLY A 1 173 ? -14.336 17.531 2.285 1 97.81 173 GLY A O 1
ATOM 1339 N N . ILE A 1 174 ? -12.516 16.469 1.573 1 97.88 174 ILE A N 1
ATOM 1340 C CA . ILE A 1 174 ? -12.086 17.594 0.732 1 97.88 174 ILE A CA 1
ATOM 1341 C C . ILE A 1 174 ? -12.547 17.359 -0.704 1 97.88 174 ILE A C 1
ATOM 1343 O O . ILE A 1 174 ? -12.141 16.391 -1.349 1 97.88 174 ILE A O 1
ATOM 1347 N N . GLU A 1 175 ? -13.352 18.25 -1.226 1 96 175 GLU A N 1
ATOM 1348 C CA . GLU A 1 175 ? -13.852 18.125 -2.592 1 96 175 GLU A CA 1
ATOM 1349 C C . GLU A 1 175 ? -12.719 18.234 -3.605 1 96 175 GLU A C 1
ATOM 1351 O O . GLU A 1 175 ? -11.828 19.078 -3.463 1 96 175 GLU A O 1
ATOM 1356 N N . ASN A 1 176 ? -12.734 17.344 -4.605 1 95.44 176 ASN A N 1
ATOM 1357 C CA . ASN A 1 176 ? -11.711 17.359 -5.645 1 95.44 176 ASN A CA 1
ATOM 1358 C C . ASN A 1 176 ? -12.172 16.641 -6.902 1 95.44 176 ASN A C 1
ATOM 1360 O O . ASN A 1 176 ? -13.188 15.938 -6.883 1 95.44 176 ASN A O 1
ATOM 1364 N N . SER A 1 177 ? -11.477 16.812 -8.016 1 94.06 177 SER A N 1
ATOM 1365 C CA . SER A 1 177 ? -11.719 16.125 -9.281 1 94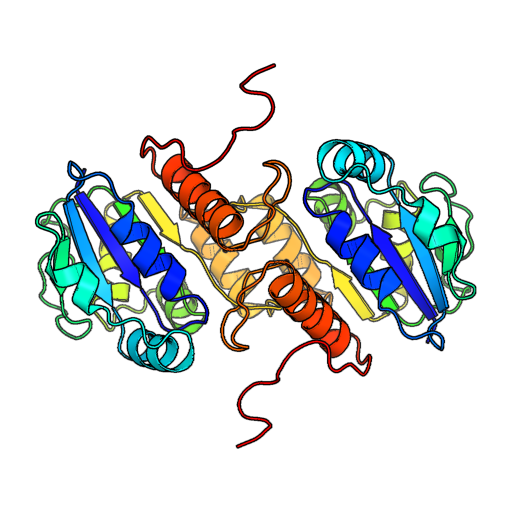.06 177 SER A CA 1
ATOM 1366 C C . SER A 1 177 ? -10.422 15.57 -9.859 1 94.06 177 SER A C 1
ATOM 1368 O O . SER A 1 177 ? -10.188 15.641 -11.062 1 94.06 177 SER A O 1
ATOM 1370 N N . LEU A 1 178 ? -9.625 15.117 -8.953 1 93.94 178 LEU A N 1
ATOM 1371 C CA . LEU A 1 178 ? -8.258 14.758 -9.312 1 93.94 178 LEU A CA 1
ATOM 1372 C C . LEU A 1 178 ? -8.227 13.43 -10.062 1 93.94 178 LEU A C 1
ATOM 1374 O O . LEU A 1 178 ? -7.219 13.102 -10.695 1 93.94 178 LEU A O 1
ATOM 1378 N N . TYR A 1 179 ? -9.289 12.641 -9.992 1 90.06 179 TYR A N 1
ATOM 1379 C CA . TYR A 1 179 ? -9.359 11.352 -10.672 1 90.06 179 TYR A CA 1
ATOM 1380 C C . TYR A 1 179 ? -10.797 11.016 -11.055 1 90.06 179 TYR A C 1
ATOM 1382 O O . TYR A 1 179 ? -11.742 11.602 -10.516 1 90.06 179 TYR A O 1
ATOM 1390 N N . LYS A 1 180 ? -10.906 10.195 -12.023 1 85.94 180 LYS A N 1
ATOM 1391 C CA . LYS A 1 180 ? -12.234 9.75 -12.438 1 85.94 180 LYS A CA 1
ATOM 1392 C C . LYS A 1 180 ? -12.812 8.742 -11.445 1 85.94 180 LYS A C 1
ATOM 1394 O O . LYS A 1 180 ? -12.18 7.723 -11.156 1 85.94 180 LYS A O 1
ATOM 1399 N N . ARG A 1 181 ? -14 9.07 -10.984 1 85.31 181 ARG A N 1
ATOM 1400 C CA . ARG A 1 181 ? -14.656 8.195 -10.016 1 85.31 181 ARG A CA 1
ATOM 1401 C C . ARG A 1 181 ? -15.289 6.992 -10.703 1 85.31 181 ARG A C 1
ATOM 1403 O O . ARG A 1 181 ? -15.773 7.102 -11.836 1 85.31 181 ARG A O 1
ATOM 1410 N N . TRP A 1 182 ? -15.312 5.98 -10 1 76.69 182 TRP A N 1
ATOM 1411 C CA . TRP A 1 182 ? -15.812 4.723 -10.555 1 76.69 182 TRP A CA 1
ATOM 1412 C C . TRP A 1 182 ? -17.266 4.859 -10.992 1 76.69 182 TRP A C 1
ATOM 1414 O O . TRP A 1 182 ? -18.141 5.125 -10.172 1 76.69 182 TRP A O 1
ATOM 1424 N N . LYS A 1 183 ? -17.609 4.668 -12.289 1 71.5 183 LYS A N 1
ATOM 1425 C CA . LYS A 1 183 ? -18.906 4.609 -12.938 1 71.5 183 LYS A CA 1
ATOM 1426 C C . LYS A 1 183 ? -19.703 5.887 -12.688 1 71.5 183 LYS A C 1
ATOM 1428 O O . LYS A 1 183 ? -20.938 5.848 -12.57 1 71.5 183 LYS A O 1
ATOM 1433 N N . GLU A 1 184 ? -19.094 6.922 -12.305 1 70.25 184 GLU A N 1
ATOM 1434 C CA . GLU A 1 184 ? -19.797 8.164 -12.047 1 70.25 184 GLU A CA 1
ATOM 1435 C C . GLU A 1 184 ? -20.391 8.734 -13.336 1 70.25 184 GLU A C 1
ATOM 1437 O O . GLU A 1 184 ? -21.438 9.398 -13.305 1 70.25 184 GLU A O 1
ATOM 1442 N N . ASP A 1 185 ? -19.844 8.539 -14.414 1 60.59 185 ASP A N 1
ATOM 1443 C CA . ASP A 1 185 ? -20.391 9.078 -15.656 1 60.59 185 ASP A CA 1
ATOM 1444 C C . ASP A 1 185 ? -21.297 8.07 -16.344 1 60.59 185 ASP A C 1
ATOM 1446 O O . ASP A 1 185 ? -21.875 8.352 -17.391 1 60.59 185 ASP A O 1
ATOM 1450 N N . GLU A 1 186 ? -21.547 6.863 -15.828 1 61.09 186 GLU A N 1
ATOM 1451 C CA . GLU A 1 186 ? -22.484 5.91 -16.422 1 61.09 186 GLU A CA 1
ATOM 1452 C C . GLU A 1 186 ? -23.891 6.086 -15.859 1 61.09 186 GLU A C 1
ATOM 1454 O O . GLU A 1 186 ? -24.062 6.527 -14.719 1 61.09 186 GLU A O 1
ATOM 1459 N N . MET B 1 1 ? 12.227 -23.875 -10.312 1 96.31 1 MET B N 1
ATOM 1460 C CA . MET B 1 1 ? 11.234 -23.422 -9.328 1 96.31 1 MET B CA 1
ATOM 1461 C C . MET B 1 1 ? 9.82 -23.594 -9.875 1 96.31 1 MET B C 1
ATOM 1463 O O . MET B 1 1 ? 9.562 -23.328 -11.047 1 96.31 1 MET B O 1
ATOM 1467 N N . ARG B 1 2 ? 8.953 -24.156 -9.07 1 98.25 2 ARG B N 1
ATOM 1468 C CA . ARG B 1 2 ? 7.531 -24.297 -9.367 1 98.25 2 ARG B CA 1
ATOM 1469 C C . ARG B 1 2 ? 6.699 -23.312 -8.555 1 98.25 2 ARG B C 1
ATOM 1471 O O . ARG B 1 2 ? 6.676 -23.391 -7.324 1 98.25 2 ARG B O 1
ATOM 1478 N N . LEU B 1 3 ? 6.02 -22.422 -9.289 1 98.75 3 LEU B N 1
ATOM 1479 C CA . LEU B 1 3 ? 5.363 -21.281 -8.672 1 98.75 3 LEU B CA 1
ATOM 1480 C C . LEU B 1 3 ? 3.875 -21.25 -9.008 1 98.75 3 LEU B C 1
ATOM 1482 O O . LEU B 1 3 ? 3.5 -21.328 -10.18 1 98.75 3 LEU B O 1
ATOM 1486 N N . VAL B 1 4 ? 3.037 -21.219 -7.996 1 98.88 4 VAL B N 1
ATOM 1487 C CA . VAL B 1 4 ? 1.624 -20.953 -8.234 1 98.88 4 VAL B CA 1
ATOM 1488 C C . VAL B 1 4 ? 1.382 -19.453 -8.266 1 98.88 4 VAL B C 1
ATOM 1490 O O . VAL B 1 4 ? 1.828 -18.719 -7.371 1 98.88 4 VAL B O 1
ATOM 1493 N N . VAL B 1 5 ? 0.766 -18.953 -9.297 1 98.81 5 VAL B N 1
ATOM 1494 C CA . VAL B 1 5 ? 0.409 -17.547 -9.414 1 98.81 5 VAL B CA 1
ATOM 1495 C C . VAL B 1 5 ? -1.107 -17.406 -9.516 1 98.81 5 VAL B C 1
ATOM 1497 O O . VAL B 1 5 ? -1.709 -17.812 -10.516 1 98.81 5 VAL B O 1
ATOM 1500 N N . ALA B 1 6 ? -1.668 -16.859 -8.492 1 98.88 6 ALA B N 1
ATOM 1501 C CA . ALA B 1 6 ? -3.104 -16.594 -8.477 1 98.88 6 ALA B CA 1
ATOM 1502 C C . ALA B 1 6 ? -3.377 -15.102 -8.664 1 98.88 6 ALA B C 1
ATOM 1504 O O . ALA B 1 6 ? -2.67 -14.258 -8.109 1 98.88 6 ALA B O 1
ATOM 1505 N N . ILE B 1 7 ? -4.383 -14.781 -9.477 1 97.88 7 ILE B N 1
ATOM 1506 C CA . ILE B 1 7 ? -4.82 -13.414 -9.734 1 97.88 7 ILE B CA 1
ATOM 1507 C C . ILE B 1 7 ? -6.293 -13.266 -9.367 1 97.88 7 ILE B C 1
ATOM 1509 O O . ILE B 1 7 ? -7.156 -13.93 -9.953 1 97.88 7 ILE B O 1
ATOM 1513 N N . SER B 1 8 ? -6.535 -12.461 -8.359 1 98.19 8 SER B N 1
ATOM 1514 C CA . SER B 1 8 ? -7.922 -12.297 -7.922 1 98.19 8 SER B CA 1
ATOM 1515 C C . SER B 1 8 ? -8.445 -10.906 -8.266 1 98.19 8 SER B C 1
ATOM 1517 O O . SER B 1 8 ? -7.738 -10.094 -8.867 1 98.19 8 SER B O 1
ATOM 1519 N N . GLY B 1 9 ? -9.758 -10.703 -7.996 1 95.75 9 GLY B N 1
ATOM 1520 C CA . GLY B 1 9 ? -10.523 -9.609 -8.57 1 95.75 9 GLY B CA 1
ATOM 1521 C C . GLY B 1 9 ? -10.367 -8.305 -7.812 1 95.75 9 GLY B C 1
ATOM 1522 O O . GLY B 1 9 ? -11.289 -7.859 -7.129 1 95.75 9 GLY B O 1
ATOM 1523 N N . ALA B 1 10 ? -9.328 -7.555 -8.016 1 95.38 10 ALA B N 1
ATOM 1524 C CA . ALA B 1 10 ? -9.07 -6.199 -7.535 1 95.38 10 ALA B CA 1
ATOM 1525 C C . ALA B 1 10 ? -8.43 -5.344 -8.625 1 95.38 10 ALA B C 1
ATOM 1527 O O . ALA B 1 10 ? -7.918 -5.871 -9.609 1 95.38 10 ALA B O 1
ATOM 1528 N N . SER B 1 11 ? -8.5 -3.992 -8.484 1 92.75 11 SER B N 1
ATOM 1529 C CA . SER B 1 11 ? -7.762 -3.131 -9.398 1 92.75 11 SER B CA 1
ATOM 1530 C C . SER B 1 11 ? -6.281 -3.496 -9.43 1 92.75 11 SER B C 1
ATOM 1532 O O . SER B 1 11 ? -5.695 -3.812 -8.398 1 92.75 11 SER B O 1
ATOM 1534 N N . GLY B 1 12 ? -5.723 -3.549 -10.625 1 93.25 12 GLY B N 1
ATOM 1535 C CA . GLY B 1 12 ? -4.309 -3.857 -10.75 1 93.25 12 GLY B CA 1
ATOM 1536 C C . GLY B 1 12 ? -4.047 -5.262 -11.266 1 93.25 12 GLY B C 1
ATOM 1537 O O . GLY B 1 12 ? -2.971 -5.82 -11.047 1 93.25 12 GLY B O 1
ATOM 1538 N N . VAL B 1 13 ? -5.031 -5.883 -11.844 1 94.38 13 VAL B N 1
ATOM 1539 C CA . VAL B 1 13 ? -4.883 -7.203 -12.445 1 94.38 13 VAL B CA 1
ATOM 1540 C C . VAL B 1 13 ? -3.709 -7.199 -13.422 1 94.38 13 VAL B C 1
ATOM 1542 O O . VAL B 1 13 ? -2.996 -8.195 -13.555 1 94.38 13 VAL B O 1
ATOM 1545 N N . ASN B 1 14 ? -3.408 -6.082 -13.984 1 92.19 14 ASN B N 1
ATOM 1546 C CA . ASN B 1 14 ? -2.305 -5.941 -14.93 1 92.19 14 ASN B CA 1
ATOM 1547 C C . ASN B 1 14 ? -0.962 -6.242 -14.273 1 92.19 14 ASN B C 1
ATOM 1549 O O . ASN B 1 14 ? -0.033 -6.711 -14.938 1 92.19 14 ASN B O 1
ATOM 1553 N N . LEU B 1 15 ? -0.856 -5.973 -13.016 1 95.06 15 LEU B N 1
ATOM 1554 C CA . LEU B 1 15 ? 0.384 -6.273 -12.312 1 95.06 15 LEU B CA 1
ATOM 1555 C C . LEU B 1 15 ? 0.641 -7.777 -12.281 1 95.06 15 LEU B C 1
ATOM 1557 O O . LEU B 1 15 ? 1.783 -8.219 -12.43 1 95.06 15 LEU B O 1
ATOM 1561 N N . GLY B 1 16 ? -0.438 -8.547 -12.055 1 95.81 16 GLY B N 1
ATOM 1562 C CA . GLY B 1 16 ? -0.305 -9.992 -12.109 1 95.81 16 GLY B CA 1
ATOM 1563 C C . GLY B 1 16 ? 0.105 -10.5 -13.477 1 95.81 16 GLY B C 1
ATOM 1564 O O . GLY B 1 16 ? 0.963 -11.383 -13.586 1 95.81 16 GLY B O 1
ATOM 1565 N N . ILE B 1 17 ? -0.451 -9.914 -14.469 1 93.62 17 ILE B N 1
ATOM 1566 C CA . ILE B 1 17 ? -0.143 -10.305 -15.836 1 93.62 17 ILE B CA 1
ATOM 1567 C C . ILE B 1 17 ? 1.306 -9.953 -16.172 1 93.62 17 ILE B C 1
ATOM 1569 O O . ILE B 1 17 ? 2.055 -10.781 -16.688 1 93.62 17 ILE B O 1
ATOM 1573 N N . LYS B 1 18 ? 1.671 -8.766 -15.898 1 94.38 18 LYS B N 1
ATOM 1574 C CA . LYS B 1 18 ? 3.037 -8.32 -16.156 1 94.38 18 LYS B CA 1
ATOM 1575 C C . LYS B 1 18 ? 4.043 -9.141 -15.367 1 94.38 18 LYS B C 1
ATOM 1577 O O . LYS B 1 18 ? 5.125 -9.461 -15.859 1 94.38 18 LYS B O 1
ATOM 1582 N N . PHE B 1 19 ? 3.715 -9.469 -14.117 1 97.5 19 PHE B N 1
ATOM 1583 C CA . PHE B 1 19 ? 4.523 -10.359 -13.297 1 97.5 19 PHE B CA 1
ATOM 1584 C C . PHE B 1 19 ? 4.844 -11.648 -14.047 1 97.5 19 PHE B C 1
ATOM 1586 O O . PHE B 1 19 ? 5.996 -12.086 -14.07 1 97.5 19 PHE B O 1
ATOM 1593 N N . LEU B 1 20 ? 3.844 -12.203 -14.688 1 96.75 20 LEU B N 1
ATOM 1594 C CA . LEU B 1 20 ? 3.99 -13.453 -15.43 1 96.75 20 LEU B CA 1
ATOM 1595 C C . LEU B 1 20 ? 4.797 -13.234 -16.703 1 96.75 20 LEU B C 1
ATOM 1597 O O . LEU B 1 20 ? 5.621 -14.078 -17.078 1 96.75 20 LEU B O 1
ATOM 1601 N N . GLU B 1 21 ? 4.539 -12.125 -17.359 1 94.25 21 GLU B N 1
ATOM 1602 C CA . GLU B 1 21 ? 5.242 -11.82 -18.609 1 94.25 21 GLU B CA 1
ATOM 1603 C C . GLU B 1 21 ? 6.746 -11.703 -18.375 1 94.25 21 GLU B C 1
ATOM 1605 O O . GLU B 1 21 ? 7.543 -12.078 -19.234 1 94.25 21 GLU B O 1
ATOM 1610 N N . LEU B 1 22 ? 7.113 -11.203 -17.219 1 95.31 22 LEU B N 1
ATOM 1611 C CA . LEU B 1 22 ? 8.516 -10.922 -16.922 1 95.31 22 LEU B CA 1
ATOM 1612 C C . LEU B 1 22 ? 9.172 -12.125 -16.25 1 95.31 22 LEU B C 1
ATOM 1614 O O . LEU B 1 22 ? 10.383 -12.117 -16.016 1 95.31 22 LEU B O 1
ATOM 1618 N N . LEU B 1 23 ? 8.391 -13.148 -15.977 1 96.88 23 LEU B N 1
ATOM 1619 C CA . LEU B 1 23 ? 8.883 -14.297 -15.227 1 96.88 23 LEU B CA 1
ATOM 1620 C C . LEU B 1 23 ? 9.938 -15.055 -16.016 1 96.88 23 LEU B C 1
ATOM 1622 O O . LEU B 1 23 ? 9.727 -15.383 -17.188 1 96.88 23 LEU B O 1
ATOM 1626 N N . PRO B 1 24 ? 11.094 -15.258 -15.383 1 96.19 24 PRO B N 1
ATOM 1627 C CA . PRO B 1 24 ? 12.117 -16.062 -16.078 1 96.19 24 PRO B CA 1
ATOM 1628 C C . PRO B 1 24 ? 11.578 -17.391 -16.594 1 96.19 24 PRO B C 1
ATOM 1630 O O . PRO B 1 24 ? 10.781 -18.047 -15.906 1 96.19 24 PRO B O 1
ATOM 1633 N N . GLN B 1 25 ? 12.109 -17.891 -17.703 1 94.31 25 GLN B N 1
ATOM 1634 C CA . GLN B 1 25 ? 11.562 -19.047 -18.391 1 94.31 25 GLN B CA 1
ATOM 1635 C C . GLN B 1 25 ? 11.898 -20.344 -17.656 1 94.31 25 GLN B C 1
ATOM 1637 O O . GLN B 1 25 ? 11.258 -21.375 -17.875 1 94.31 25 GLN B O 1
ATOM 1642 N N . ASN B 1 26 ? 12.859 -20.234 -16.828 1 96.31 26 ASN B N 1
ATOM 1643 C CA . ASN B 1 26 ? 13.242 -21.438 -16.094 1 96.31 26 ASN B CA 1
ATOM 1644 C C . ASN B 1 26 ? 12.328 -21.688 -14.906 1 96.31 26 ASN B C 1
ATOM 1646 O O . ASN B 1 26 ? 12.453 -22.703 -14.219 1 96.31 26 ASN B O 1
ATOM 1650 N N . ILE B 1 27 ? 11.406 -20.797 -14.648 1 98 27 ILE B N 1
ATOM 1651 C CA . ILE B 1 27 ? 10.422 -20.953 -13.586 1 98 27 ILE B CA 1
ATOM 1652 C C . ILE B 1 27 ? 9.094 -21.422 -14.172 1 98 27 ILE B C 1
ATOM 1654 O O . ILE B 1 27 ? 8.562 -20.797 -15.094 1 98 27 ILE B O 1
ATOM 1658 N N . GLN B 1 28 ? 8.602 -22.5 -13.711 1 97.94 28 GLN B N 1
ATOM 1659 C CA . GLN B 1 28 ? 7.301 -23.016 -14.133 1 97.94 28 GLN B CA 1
ATOM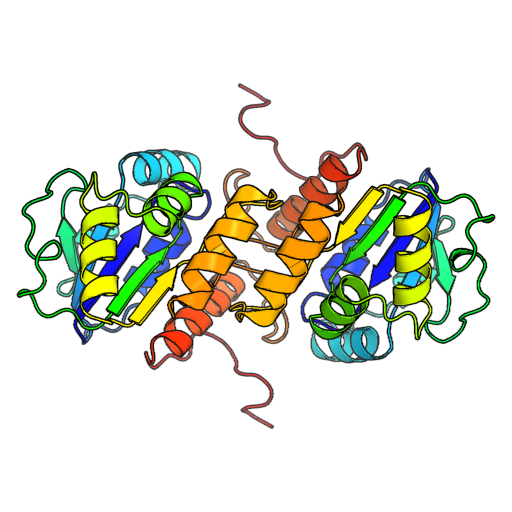 1660 C C . GLN B 1 28 ? 6.172 -22.375 -13.32 1 97.94 28 GLN B C 1
ATOM 1662 O O . GLN B 1 28 ? 6.145 -22.5 -12.094 1 97.94 28 GLN B O 1
ATOM 1667 N N . ALA B 1 29 ? 5.266 -21.766 -14.031 1 98.12 29 ALA B N 1
ATOM 1668 C CA . ALA B 1 29 ? 4.164 -21.078 -13.352 1 98.12 29 ALA B CA 1
ATOM 1669 C C . ALA B 1 29 ? 2.848 -21.828 -13.562 1 98.12 29 ALA B C 1
ATOM 1671 O O . ALA B 1 29 ? 2.518 -22.203 -14.688 1 98.12 29 ALA B O 1
ATOM 1672 N N . PHE B 1 30 ? 2.176 -22.109 -12.508 1 98.25 30 PHE B N 1
ATOM 1673 C CA . PHE B 1 30 ? 0.807 -22.609 -12.492 1 98.25 30 PHE B CA 1
ATOM 1674 C C . PHE B 1 30 ? -0.176 -21.5 -12.148 1 98.25 30 PHE B C 1
ATOM 1676 O O . PHE B 1 30 ? -0.223 -21.031 -11.008 1 98.25 30 PHE B O 1
ATOM 1683 N N . VAL B 1 31 ? -1.007 -21.109 -13.094 1 97.94 31 VAL B N 1
ATOM 1684 C CA . VAL B 1 31 ? -1.71 -19.844 -13.008 1 97.94 31 VAL B CA 1
ATOM 1685 C C . VAL B 1 31 ? -3.209 -20.078 -12.852 1 97.94 31 VAL B C 1
ATOM 1687 O O . VAL B 1 31 ? -3.785 -20.922 -13.539 1 97.94 31 VAL B O 1
ATOM 1690 N N . VAL B 1 32 ? -3.791 -19.391 -11.938 1 97.94 32 VAL B N 1
ATOM 1691 C CA . VAL B 1 32 ? -5.238 -19.375 -11.734 1 97.94 32 VAL B CA 1
ATOM 1692 C C . VAL B 1 32 ? -5.742 -17.938 -11.734 1 97.94 32 VAL B C 1
ATOM 1694 O O . VAL B 1 32 ? -5.238 -17.094 -10.977 1 97.94 32 VAL B O 1
ATOM 1697 N N . ILE B 1 33 ? -6.742 -17.641 -12.523 1 96.5 33 ILE B N 1
ATOM 1698 C CA . ILE B 1 33 ? -7.348 -16.312 -12.617 1 96.5 33 ILE B CA 1
ATOM 1699 C C . ILE B 1 33 ? -8.82 -16.391 -12.234 1 96.5 33 ILE B C 1
ATOM 1701 O O . ILE B 1 33 ? -9.578 -17.172 -12.812 1 96.5 33 ILE B O 1
ATOM 1705 N N . SER B 1 34 ? -9.227 -15.617 -11.273 1 97.75 34 SER B N 1
ATOM 1706 C CA . SER B 1 34 ? -10.625 -15.648 -10.844 1 97.75 34 SER B CA 1
ATOM 1707 C C . SER B 1 34 ? -11.539 -14.992 -11.867 1 97.75 34 SER B C 1
ATOM 1709 O O . SER B 1 34 ? -11.086 -14.203 -12.695 1 97.75 34 SER B O 1
ATOM 1711 N N . LYS B 1 35 ? -12.805 -15.297 -11.719 1 94.69 35 LYS B N 1
ATOM 1712 C CA . LYS B 1 35 ? -13.797 -14.656 -12.578 1 94.69 35 LYS B CA 1
ATOM 1713 C C . LYS B 1 35 ? -13.812 -13.148 -12.375 1 94.69 35 LYS B C 1
ATOM 1715 O O . LYS B 1 35 ? -13.875 -12.383 -13.336 1 94.69 35 LYS B O 1
ATOM 1720 N N . SER B 1 36 ? -13.742 -12.773 -11.141 1 95.56 36 SER B N 1
ATOM 1721 C CA . SER B 1 36 ? -13.773 -11.352 -10.82 1 95.56 36 SER B CA 1
ATOM 1722 C C . SER B 1 36 ? -12.547 -10.633 -11.383 1 95.56 36 SER B C 1
ATOM 1724 O O . SER B 1 36 ? -12.633 -9.461 -11.766 1 95.56 36 SER B O 1
ATOM 1726 N N . ALA B 1 37 ? -11.398 -11.297 -11.414 1 95.19 37 ALA B N 1
ATOM 1727 C CA . ALA B 1 37 ? -10.203 -10.719 -12.016 1 95.19 37 ALA B CA 1
ATOM 1728 C C . ALA B 1 37 ? -10.406 -10.453 -13.5 1 95.19 37 ALA B C 1
ATOM 1730 O O . ALA B 1 37 ? -9.969 -9.43 -14.023 1 95.19 37 ALA B O 1
ATOM 1731 N N . LYS B 1 38 ? -11.016 -11.367 -14.18 1 91.81 38 LYS B N 1
ATOM 1732 C CA . LYS B 1 38 ? -11.297 -11.203 -15.609 1 91.81 38 LYS B CA 1
ATOM 1733 C C . LYS B 1 38 ? -12.211 -10 -15.844 1 91.81 38 LYS B C 1
ATOM 1735 O O . LYS B 1 38 ? -12.016 -9.25 -16.797 1 91.81 38 LYS B O 1
ATOM 1740 N N . VAL B 1 39 ? -13.164 -9.836 -14.953 1 90 39 VAL B N 1
ATOM 1741 C CA . VAL B 1 39 ? -14.078 -8.703 -15.047 1 90 39 VAL B CA 1
ATOM 1742 C C . VAL B 1 39 ? -13.312 -7.398 -14.828 1 90 39 VAL B C 1
ATOM 1744 O O . VAL B 1 39 ? -13.453 -6.449 -15.602 1 90 39 VAL B O 1
ATOM 1747 N N . ALA B 1 40 ? -12.453 -7.375 -13.781 1 88.56 40 ALA B N 1
ATOM 1748 C CA . ALA B 1 40 ? -11.656 -6.184 -13.469 1 88.56 40 ALA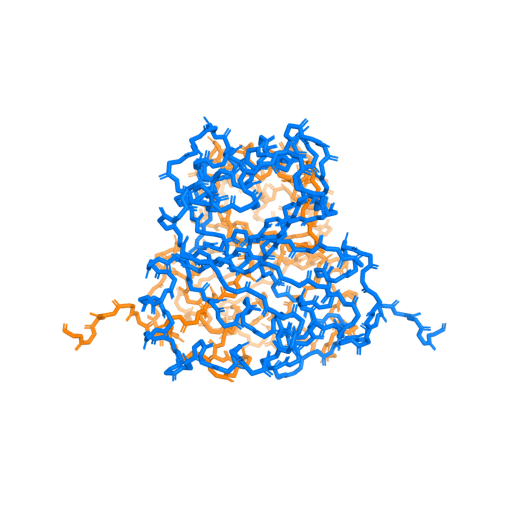 B CA 1
ATOM 1749 C C . ALA B 1 40 ? -10.758 -5.809 -14.641 1 88.56 40 ALA B C 1
ATOM 1751 O O . ALA B 1 40 ? -10.594 -4.629 -14.953 1 88.56 40 ALA B O 1
ATOM 1752 N N . LEU B 1 41 ? -10.195 -6.73 -15.25 1 85.81 41 LEU B N 1
ATOM 1753 C CA . LEU B 1 41 ? -9.273 -6.516 -16.359 1 85.81 41 LEU B CA 1
ATOM 1754 C C . LEU B 1 41 ? -9.992 -5.852 -17.531 1 85.81 41 LEU B C 1
ATOM 1756 O O . LEU B 1 41 ? -9.422 -4.992 -18.219 1 85.81 41 LEU B O 1
ATOM 1760 N N . LYS B 1 42 ? -11.148 -6.336 -17.797 1 81.44 42 LYS B N 1
ATOM 1761 C CA . LYS B 1 42 ? -11.938 -5.773 -18.891 1 81.44 42 LYS B CA 1
ATOM 1762 C C . LYS B 1 42 ? -12.172 -4.277 -18.672 1 81.44 42 LYS B C 1
ATOM 1764 O O . LYS B 1 42 ? -12.203 -3.512 -19.641 1 81.44 42 LYS B O 1
ATOM 1769 N N . TYR B 1 43 ? -12.234 -3.861 -17.484 1 77.88 43 TYR B N 1
ATOM 1770 C CA . TYR B 1 43 ? -12.492 -2.459 -17.172 1 77.88 43 TYR B CA 1
ATOM 1771 C C . TYR B 1 43 ? -11.203 -1.644 -17.234 1 77.88 43 TYR B C 1
ATOM 1773 O O . TYR B 1 43 ? -11.242 -0.434 -17.469 1 77.88 43 TYR B O 1
ATOM 1781 N N . GLU B 1 44 ? -10.055 -2.211 -17.031 1 75.19 44 GLU B N 1
ATOM 1782 C CA . GLU B 1 44 ? -8.805 -1.467 -16.938 1 75.19 44 GLU B CA 1
ATOM 1783 C C . GLU B 1 44 ? -8.109 -1.378 -18.297 1 75.19 44 GLU B C 1
ATOM 1785 O O . GLU B 1 44 ? -7.613 -0.316 -18.672 1 75.19 44 GLU B O 1
ATOM 1790 N N . ASN B 1 45 ? -7.574 -2.41 -18.969 1 64.62 45 ASN B N 1
ATOM 1791 C CA . ASN B 1 45 ? -6.766 -2.279 -20.172 1 64.62 45 ASN B CA 1
ATOM 1792 C C . ASN B 1 45 ? -7.172 -3.299 -21.234 1 64.62 45 ASN B C 1
ATOM 1794 O O . ASN B 1 45 ? -6.512 -3.42 -22.266 1 64.62 45 ASN B O 1
ATOM 1798 N N . ASN B 1 46 ? -8.336 -3.48 -21.312 1 57.94 46 ASN B N 1
ATOM 1799 C CA . ASN B 1 46 ? -8.766 -4.441 -22.328 1 57.94 46 ASN B CA 1
ATOM 1800 C C . ASN B 1 46 ? -7.676 -5.473 -22.609 1 57.94 46 ASN B C 1
ATOM 1802 O O . ASN B 1 46 ? -7.555 -5.961 -23.734 1 57.94 46 ASN B O 1
ATOM 1806 N N . LEU B 1 47 ? -6.652 -5.605 -21.75 1 59.81 47 LEU B N 1
ATOM 1807 C CA . LEU B 1 47 ? -5.598 -6.582 -21.984 1 59.81 47 LEU B CA 1
ATOM 1808 C C . LEU B 1 47 ? -6.121 -8 -21.812 1 59.81 47 LEU B C 1
ATOM 1810 O O . LEU B 1 47 ? -6.969 -8.25 -20.938 1 59.81 47 LEU B O 1
ATOM 1814 N N . ALA B 1 48 ? -5.957 -8.695 -22.922 1 61.66 48 ALA B N 1
ATOM 1815 C CA . ALA B 1 48 ? -6.414 -10.086 -22.906 1 61.66 48 ALA B CA 1
ATOM 1816 C C . ALA B 1 48 ? -5.391 -10.992 -22.234 1 61.66 48 ALA B C 1
ATOM 1818 O O . ALA B 1 48 ? -4.184 -10.812 -22.406 1 61.66 48 ALA B O 1
ATOM 1819 N N . PHE B 1 49 ? -5.805 -11.727 -21.234 1 71.81 49 PHE B N 1
ATOM 1820 C CA . PHE B 1 49 ? -5.074 -12.844 -20.641 1 71.81 49 PHE B CA 1
ATOM 1821 C C . PHE B 1 49 ? -4.504 -13.75 -21.734 1 71.81 49 PHE B C 1
ATOM 1823 O O . PHE B 1 49 ? -3.646 -14.594 -21.453 1 71.81 49 PHE B O 1
ATOM 1830 N N . GLU B 1 50 ? -4.855 -13.469 -22.906 1 69.44 50 GLU B N 1
ATOM 1831 C CA . GLU B 1 50 ? -4.492 -14.328 -24.031 1 69.44 50 GLU B CA 1
ATOM 1832 C C . GLU B 1 50 ? -2.984 -14.328 -24.25 1 69.44 50 GLU B C 1
ATOM 1834 O O . GLU B 1 50 ? -2.426 -15.312 -24.75 1 69.44 50 GLU B O 1
ATOM 1839 N N . LYS B 1 51 ? -2.383 -13.258 -23.875 1 71.19 51 LYS B N 1
ATOM 1840 C CA . LYS B 1 51 ? -0.936 -13.172 -24.047 1 71.19 51 LYS B CA 1
ATOM 1841 C C . LYS B 1 51 ? -0.216 -14.211 -23.188 1 71.19 51 LYS B C 1
ATOM 1843 O O . LYS B 1 51 ? 0.9 -14.625 -23.516 1 71.19 51 LYS B O 1
ATOM 1848 N N . LEU B 1 52 ? -0.858 -14.641 -22.188 1 78.06 52 LEU B N 1
ATOM 1849 C CA . LEU B 1 52 ? -0.243 -15.602 -21.266 1 78.06 52 LEU B CA 1
ATOM 1850 C C . LEU B 1 52 ? -0.259 -17 -21.875 1 78.06 52 LEU B C 1
ATOM 1852 O O . LEU B 1 52 ? 0.547 -17.859 -21.484 1 78.06 52 LEU B O 1
ATOM 1856 N N . LYS B 1 53 ? -1.086 -17.25 -22.828 1 76.81 53 LYS B N 1
ATOM 1857 C CA . LYS B 1 53 ? -1.275 -18.578 -23.406 1 76.81 53 LYS B CA 1
ATOM 1858 C C . LYS B 1 53 ? -0.092 -18.969 -24.281 1 76.81 53 LYS B C 1
ATOM 1860 O O . LYS B 1 53 ? 0.132 -20.156 -24.531 1 76.81 53 LYS B O 1
ATOM 1865 N N . ASN B 1 54 ? 0.747 -18.062 -24.594 1 80.06 54 ASN B N 1
ATOM 1866 C CA . ASN B 1 54 ? 1.812 -18.359 -25.547 1 80.06 54 ASN B CA 1
ATOM 1867 C C . ASN B 1 54 ? 3.131 -18.656 -24.844 1 80.06 54 ASN B C 1
ATOM 1869 O O . ASN B 1 54 ? 4.113 -19.016 -25.484 1 80.06 54 ASN B O 1
ATOM 1873 N N . GLN B 1 55 ? 3.098 -18.656 -23.547 1 86.38 55 GLN B N 1
ATOM 1874 C CA . GLN B 1 55 ? 4.328 -18.906 -22.812 1 86.38 55 GLN B CA 1
ATOM 1875 C C . GLN B 1 55 ? 4.43 -20.375 -22.406 1 86.38 55 GLN B C 1
ATOM 1877 O O . GLN B 1 55 ? 3.539 -20.906 -21.75 1 86.38 55 GLN B O 1
ATOM 1882 N N . GLU B 1 56 ? 5.5 -21 -22.719 1 90.5 56 GLU B N 1
ATOM 1883 C CA . GLU B 1 56 ? 5.68 -22.438 -22.547 1 90.5 56 GLU B CA 1
ATOM 1884 C C . GLU B 1 56 ? 5.742 -22.797 -21.062 1 90.5 56 GLU B C 1
ATOM 1886 O O . GLU B 1 56 ? 5.34 -23.906 -20.672 1 90.5 56 GLU B O 1
ATOM 1891 N N . ASN B 1 57 ? 6.238 -21.906 -20.266 1 95.75 57 ASN B N 1
ATOM 1892 C CA . ASN B 1 57 ? 6.43 -22.234 -18.859 1 95.75 57 ASN B CA 1
ATOM 1893 C C . ASN B 1 57 ? 5.176 -21.922 -18.031 1 95.75 57 ASN B C 1
ATOM 1895 O O . ASN B 1 57 ? 5.207 -21.969 -16.812 1 95.75 57 ASN B O 1
ATOM 1899 N N . ILE B 1 58 ? 4.031 -21.609 -18.734 1 95.94 58 ILE B N 1
ATOM 1900 C CA . ILE B 1 58 ? 2.809 -21.234 -18.031 1 95.94 58 ILE B CA 1
ATOM 1901 C C . ILE B 1 58 ? 1.732 -22.297 -18.266 1 95.94 58 ILE B C 1
ATOM 1903 O O . ILE B 1 58 ? 1.463 -22.672 -19.422 1 95.94 58 ILE B O 1
ATOM 1907 N N . LYS B 1 59 ? 1.176 -22.781 -17.25 1 96.12 59 LYS B N 1
ATOM 1908 C CA . LYS B 1 59 ? -0.007 -23.641 -17.281 1 96.12 59 LYS B CA 1
ATOM 1909 C C . LYS B 1 59 ? -1.201 -22.953 -16.625 1 96.12 59 LYS B C 1
ATOM 1911 O O . LYS B 1 59 ? -1.111 -22.516 -15.477 1 96.12 59 LYS B O 1
ATOM 1916 N N . LEU B 1 60 ? -2.312 -22.922 -17.297 1 95.62 60 LEU B N 1
ATOM 1917 C CA . LEU B 1 60 ? -3.506 -22.234 -16.797 1 95.62 60 LEU B CA 1
ATOM 1918 C C . LEU B 1 60 ? -4.516 -23.219 -16.25 1 95.62 60 LEU B C 1
ATOM 1920 O O . LEU B 1 60 ? -4.707 -24.312 -16.812 1 95.62 60 LEU B O 1
ATOM 1924 N N . PHE B 1 61 ? -5.152 -22.859 -15.141 1 96.5 61 PHE B N 1
ATOM 1925 C CA . PHE B 1 61 ? -6.25 -23.625 -14.555 1 96.5 61 PHE B CA 1
ATOM 1926 C C . PHE B 1 61 ? -7.48 -22.75 -14.375 1 96.5 61 PHE B C 1
ATOM 1928 O O . PHE B 1 61 ? -7.363 -21.531 -14.195 1 96.5 61 PHE B O 1
ATOM 1935 N N . LYS B 1 62 ? -8.633 -23.391 -14.398 1 97.06 62 LYS B N 1
ATOM 1936 C CA . LYS B 1 62 ? -9.875 -22.703 -14.039 1 97.06 62 LYS B CA 1
ATOM 1937 C C . LYS B 1 62 ? -10.016 -22.594 -12.523 1 97.06 62 LYS B C 1
ATOM 1939 O O . LYS B 1 62 ? -9.711 -23.547 -11.797 1 97.06 62 LYS B O 1
ATOM 1944 N N . ASN B 1 63 ? -10.469 -21.453 -12.07 1 98 63 ASN B N 1
ATOM 1945 C CA . ASN B 1 63 ? -10.656 -21.25 -10.633 1 98 63 ASN B CA 1
ATOM 1946 C C . ASN B 1 63 ? -11.711 -22.203 -10.07 1 98 63 ASN B C 1
ATOM 1948 O O . ASN B 1 63 ? -11.766 -22.438 -8.859 1 98 63 ASN B O 1
ATOM 1952 N N . SER B 1 64 ? -12.508 -22.766 -10.859 1 97.56 64 SER B N 1
ATOM 1953 C CA . SER B 1 64 ? -13.555 -23.703 -10.461 1 97.56 64 SER B CA 1
ATOM 1954 C C . SER B 1 64 ? -13.023 -25.125 -10.391 1 97.56 64 SER B C 1
ATOM 1956 O O . SER B 1 64 ? -13.703 -26.031 -9.891 1 97.56 64 SER B O 1
ATOM 1958 N N . ASP B 1 65 ? -11.836 -25.375 -10.93 1 97.31 65 ASP B N 1
ATOM 1959 C CA . ASP B 1 65 ? -11.273 -26.719 -10.953 1 97.31 65 ASP B CA 1
ATOM 1960 C C . ASP B 1 65 ? -10.633 -27.078 -9.609 1 97.31 65 ASP B C 1
ATOM 1962 O O . ASP B 1 65 ? -9.406 -27.172 -9.508 1 97.31 65 ASP B O 1
ATOM 1966 N N . ILE B 1 66 ? -11.398 -27.422 -8.68 1 94.75 66 ILE B N 1
ATOM 1967 C CA . ILE B 1 66 ? -10.953 -27.625 -7.301 1 94.75 66 ILE B CA 1
ATOM 1968 C C . ILE B 1 66 ? -10.148 -28.922 -7.207 1 94.75 66 ILE B C 1
ATOM 1970 O O . ILE B 1 66 ? -9.555 -29.219 -6.168 1 94.75 66 ILE B O 1
ATOM 1974 N N . ALA B 1 67 ? -10.078 -29.75 -8.273 1 94.88 67 ALA B N 1
ATOM 1975 C CA . ALA B 1 67 ? -9.344 -31.016 -8.273 1 94.88 67 ALA B CA 1
ATOM 1976 C C . ALA B 1 67 ? -8.023 -30.891 -9.031 1 94.88 67 ALA B C 1
ATOM 1978 O O . ALA B 1 67 ? -7.316 -31.875 -9.227 1 94.88 67 ALA B O 1
ATOM 1979 N N . ALA B 1 68 ? -7.715 -29.625 -9.477 1 97.62 68 ALA B N 1
ATOM 1980 C CA . ALA B 1 68 ? -6.457 -29.406 -10.18 1 97.62 68 ALA B CA 1
ATOM 1981 C C . ALA B 1 68 ? -5.266 -29.844 -9.328 1 97.62 68 ALA B C 1
ATOM 1983 O O . ALA B 1 68 ? -5.359 -29.875 -8.102 1 97.62 68 ALA B O 1
ATOM 1984 N N . PRO B 1 69 ? -4.168 -30.172 -9.898 1 97.62 69 PRO B N 1
ATOM 1985 C CA . PRO B 1 69 ? -3 -30.672 -9.172 1 97.62 69 PRO B CA 1
ATOM 1986 C C . PRO B 1 69 ? -2.541 -29.734 -8.07 1 97.62 69 PRO B C 1
ATOM 1988 O O . PRO B 1 69 ? -2.133 -30.188 -6.996 1 97.62 69 PRO B O 1
ATOM 1991 N N . ILE B 1 70 ? -2.641 -28.453 -8.219 1 97.69 70 ILE B N 1
ATOM 1992 C CA . ILE B 1 70 ? -2.105 -27.484 -7.27 1 97.69 70 ILE B CA 1
ATOM 1993 C C . ILE B 1 70 ? -2.975 -27.453 -6.016 1 97.69 70 ILE B C 1
ATOM 1995 O O . ILE B 1 70 ? -2.631 -26.797 -5.027 1 97.69 70 ILE B O 1
ATOM 1999 N N . ALA B 1 71 ? -4.078 -28.156 -6.039 1 97.12 71 ALA B N 1
ATOM 2000 C CA . ALA B 1 71 ? -4.949 -28.281 -4.875 1 97.12 71 ALA B CA 1
ATOM 2001 C C . ALA B 1 71 ? -4.547 -29.484 -4.016 1 97.12 71 ALA B C 1
ATOM 2003 O O . ALA B 1 71 ? -5.23 -29.828 -3.049 1 97.12 71 ALA B O 1
ATOM 2004 N N . SER B 1 72 ? -3.469 -30.078 -4.359 1 96.25 72 SER B N 1
ATOM 2005 C CA . SER B 1 72 ? -2.984 -31.25 -3.623 1 96.25 72 SER B CA 1
ATOM 2006 C C . SER B 1 72 ? -1.592 -31 -3.053 1 96.25 72 SER B C 1
ATOM 2008 O O . SER B 1 72 ? -0.729 -30.438 -3.732 1 96.25 72 SER B O 1
ATOM 2010 N N . GLY B 1 73 ? -1.388 -31.453 -1.801 1 95 73 GLY B N 1
ATOM 2011 C CA . GLY B 1 73 ? -0.086 -31.328 -1.163 1 95 73 GLY B CA 1
ATOM 2012 C C . GLY B 1 73 ? 0.975 -32.219 -1.81 1 95 73 GLY B C 1
ATOM 2013 O O . GLY B 1 73 ? 2.17 -31.938 -1.672 1 95 73 GLY B O 1
ATOM 2014 N N . SER B 1 74 ? 0.509 -33.219 -2.504 1 95.38 74 SER B N 1
ATOM 2015 C CA . SER B 1 74 ? 1.457 -34.156 -3.113 1 95.38 74 SER B CA 1
ATOM 2016 C C . SER B 1 74 ? 2.064 -33.562 -4.383 1 95.38 74 SER B C 1
ATOM 2018 O O . SER B 1 74 ? 3.08 -34.062 -4.879 1 95.38 74 SER B O 1
ATOM 2020 N N . PHE B 1 75 ? 1.339 -32.625 -5.02 1 96.31 75 PHE B N 1
ATOM 2021 C CA . PHE B 1 75 ? 1.919 -31.875 -6.133 1 96.31 75 PHE B CA 1
ATOM 2022 C C . PHE B 1 75 ? 2.961 -30.875 -5.641 1 96.31 75 PHE B C 1
ATOM 2024 O O . PHE B 1 75 ? 2.623 -29.906 -4.961 1 96.31 75 PHE B O 1
ATOM 2031 N N . GLN B 1 76 ? 4.18 -31.047 -5.867 1 95.12 76 GLN B N 1
ATOM 2032 C CA . GLN B 1 76 ? 5.273 -30.312 -5.242 1 95.12 76 GLN B CA 1
ATOM 2033 C C . GLN B 1 76 ? 5.418 -28.922 -5.848 1 95.12 76 GLN B C 1
ATOM 2035 O O . GLN B 1 76 ? 5.883 -28.781 -6.98 1 95.12 76 GLN B O 1
ATOM 2040 N N . ILE B 1 77 ? 4.941 -28.016 -5.164 1 96.75 77 ILE B N 1
ATOM 2041 C CA . ILE B 1 77 ? 5.078 -26.594 -5.457 1 96.75 77 ILE B CA 1
ATOM 2042 C C . ILE B 1 77 ? 6.082 -25.969 -4.496 1 96.75 77 ILE B C 1
ATOM 2044 O O . ILE B 1 77 ? 6.141 -26.328 -3.32 1 96.75 77 ILE B O 1
ATOM 2048 N N . ASP B 1 78 ? 6.824 -25 -4.992 1 98.19 78 ASP B N 1
ATOM 2049 C CA . ASP B 1 78 ? 7.805 -24.344 -4.141 1 98.19 78 ASP B CA 1
ATOM 2050 C C . ASP B 1 78 ? 7.191 -23.141 -3.432 1 98.19 78 ASP B C 1
ATOM 2052 O O . ASP B 1 78 ? 7.387 -22.953 -2.229 1 98.19 78 ASP B O 1
ATOM 2056 N N . LYS B 1 79 ? 6.488 -22.328 -4.168 1 98.75 79 LYS B N 1
ATOM 2057 C CA . LYS B 1 79 ? 5.98 -21.047 -3.662 1 98.75 79 LYS B CA 1
ATOM 2058 C C . LYS B 1 79 ? 4.629 -20.703 -4.289 1 98.75 79 LYS B C 1
ATOM 2060 O O . LYS B 1 79 ? 4.258 -21.266 -5.32 1 98.75 79 LYS B O 1
ATOM 2065 N N . MET B 1 80 ? 3.91 -19.797 -3.699 1 98.88 80 MET B N 1
ATOM 2066 C CA . MET B 1 80 ? 2.654 -19.266 -4.227 1 98.88 80 MET B CA 1
ATOM 2067 C C . MET B 1 80 ? 2.588 -17.75 -4.062 1 98.88 80 MET B C 1
ATOM 2069 O O . MET B 1 80 ? 3.066 -17.219 -3.066 1 98.88 80 MET B O 1
ATOM 2073 N N . VAL B 1 81 ? 2.018 -17.125 -5.043 1 98.94 81 VAL B N 1
ATOM 2074 C CA . VAL B 1 81 ? 1.733 -15.703 -4.926 1 98.94 81 VAL B CA 1
ATOM 2075 C C . VAL B 1 81 ? 0.285 -15.43 -5.324 1 98.94 81 VAL B C 1
ATOM 2077 O O . VAL B 1 81 ? -0.276 -16.141 -6.172 1 98.94 81 VAL B O 1
ATOM 2080 N N . ILE B 1 82 ? -0.331 -14.477 -4.691 1 98.94 82 ILE B N 1
ATOM 2081 C CA . ILE B 1 82 ? -1.641 -13.961 -5.07 1 98.94 82 ILE B CA 1
ATOM 2082 C C . ILE B 1 82 ? -1.539 -12.469 -5.367 1 98.94 82 ILE B C 1
ATOM 2084 O O . ILE B 1 82 ? -1.413 -11.648 -4.449 1 98.94 82 ILE B O 1
ATOM 2088 N N . ILE B 1 83 ? -1.626 -12.102 -6.738 1 98.5 83 ILE B N 1
ATOM 2089 C CA . ILE B 1 83 ? -1.355 -10.727 -7.148 1 98.5 83 ILE B CA 1
ATOM 2090 C C . ILE B 1 83 ? -2.281 -10.344 -8.297 1 98.5 83 ILE B C 1
ATOM 2092 O O . ILE B 1 83 ? -2.232 -10.945 -9.375 1 98.5 83 ILE B O 1
ATOM 2096 N N . PRO B 1 84 ? -3.047 -9.359 -8.164 1 98.19 84 PRO B N 1
ATOM 2097 C CA . PRO B 1 84 ? -3.443 -8.781 -6.875 1 98.19 84 PRO B CA 1
ATOM 2098 C C . PRO B 1 84 ? -4.312 -9.727 -6.051 1 98.19 84 PRO B C 1
ATOM 2100 O O . PRO B 1 84 ? -4.793 -10.742 -6.57 1 98.19 84 PRO B O 1
ATOM 2103 N N . CYS B 1 85 ? -4.359 -9.422 -4.816 1 98.88 85 CYS B N 1
ATOM 2104 C CA . CYS B 1 85 ? -5.246 -10.156 -3.916 1 98.88 85 CYS B CA 1
ATOM 2105 C C . CYS B 1 85 ? -6.414 -9.281 -3.473 1 98.88 85 CYS B C 1
ATOM 2107 O O . CYS B 1 85 ? -6.211 -8.25 -2.832 1 98.88 85 CYS B O 1
ATOM 2109 N N . SER B 1 86 ? -7.598 -9.703 -3.828 1 98.56 86 SER B N 1
ATOM 2110 C CA . SER B 1 86 ? -8.789 -8.969 -3.408 1 98.56 86 SER B CA 1
ATOM 2111 C C . SER B 1 86 ? -9.031 -9.133 -1.912 1 98.56 86 SER B C 1
ATOM 2113 O O . SER B 1 86 ? -8.539 -10.078 -1.293 1 98.56 86 SER B O 1
ATOM 2115 N N . MET B 1 87 ? -9.844 -8.18 -1.371 1 98.56 87 MET B N 1
ATOM 2116 C CA . MET B 1 87 ? -10.172 -8.266 0.05 1 98.56 87 MET B CA 1
ATOM 2117 C C . MET B 1 87 ? -10.984 -9.523 0.345 1 98.56 87 MET B C 1
ATOM 2119 O O . MET B 1 87 ? -10.867 -10.109 1.424 1 98.56 87 MET B O 1
ATOM 2123 N N . ASN B 1 88 ? -11.789 -9.969 -0.625 1 98.56 88 ASN B N 1
ATOM 2124 C CA . ASN B 1 88 ? -12.539 -11.211 -0.477 1 98.56 88 ASN B CA 1
ATOM 2125 C C . ASN B 1 88 ? -11.602 -12.414 -0.374 1 98.56 88 ASN B C 1
ATOM 2127 O O . ASN B 1 88 ? -11.742 -13.234 0.536 1 98.56 88 ASN B O 1
ATOM 2131 N N . THR B 1 89 ? -10.688 -12.5 -1.325 1 98.88 89 THR B N 1
ATOM 2132 C CA . THR B 1 89 ? -9.734 -13.602 -1.313 1 98.88 89 THR B CA 1
ATOM 2133 C C . THR B 1 89 ? -8.859 -13.547 -0.065 1 98.88 89 THR B C 1
ATOM 2135 O O . THR B 1 89 ? -8.602 -14.57 0.563 1 98.88 89 THR B O 1
ATOM 2138 N N . LEU B 1 90 ? -8.445 -12.359 0.326 1 98.94 90 LEU B N 1
ATOM 2139 C CA . LEU B 1 90 ? -7.66 -12.172 1.54 1 98.94 90 LEU B CA 1
ATOM 2140 C C . LEU B 1 90 ? -8.398 -12.727 2.756 1 98.94 90 LEU B C 1
ATOM 2142 O O . LEU B 1 90 ? -7.809 -13.445 3.568 1 98.94 90 LEU B O 1
ATOM 2146 N N . ALA B 1 91 ? -9.648 -12.328 2.879 1 98.88 91 ALA B N 1
ATOM 2147 C CA . ALA B 1 91 ? -10.469 -12.766 4.008 1 98.88 91 ALA B CA 1
ATOM 2148 C C . ALA B 1 91 ? -10.609 -14.281 4.023 1 98.88 91 ALA B C 1
ATOM 2150 O O . ALA B 1 91 ? -10.469 -14.914 5.074 1 98.88 91 ALA B O 1
ATOM 2151 N N . LYS B 1 92 ? -10.852 -14.867 2.871 1 98.88 92 LYS B N 1
ATOM 2152 C CA . LYS B 1 92 ? -11 -16.312 2.783 1 98.88 92 LYS B CA 1
ATOM 2153 C C . LYS B 1 92 ? -9.711 -17.016 3.201 1 98.88 92 LYS B C 1
ATOM 2155 O O . LYS B 1 92 ? -9.75 -18 3.949 1 98.88 92 LYS B O 1
ATOM 2160 N N . CYS B 1 93 ? -8.609 -16.547 2.719 1 98.88 93 CYS B N 1
ATOM 2161 C CA . CYS B 1 93 ? -7.324 -17.109 3.113 1 98.88 93 CYS B CA 1
ATOM 2162 C C . CYS B 1 93 ? -7.117 -17 4.621 1 98.88 93 CYS B C 1
ATOM 2164 O O . CYS B 1 93 ? -6.719 -17.969 5.27 1 98.88 93 CYS B O 1
ATOM 2166 N N . ALA B 1 94 ? -7.41 -15.852 5.199 1 98.88 94 ALA B N 1
ATOM 2167 C CA . ALA B 1 94 ? -7.168 -15.586 6.613 1 98.88 94 ALA B CA 1
ATOM 2168 C C . ALA B 1 94 ? -8.031 -16.5 7.492 1 98.88 94 ALA B C 1
ATOM 2170 O O . ALA B 1 94 ? -7.625 -16.859 8.594 1 98.88 94 ALA B O 1
ATOM 2171 N N . TYR B 1 95 ? -9.195 -16.859 6.973 1 98.56 95 TYR B N 1
ATOM 2172 C CA . TYR B 1 95 ? -10.125 -17.578 7.832 1 98.56 95 TYR B CA 1
ATOM 2173 C C . TYR B 1 95 ? -10.289 -19.016 7.359 1 98.56 95 TYR B C 1
ATOM 2175 O O . TYR B 1 95 ? -11.164 -19.75 7.844 1 98.56 95 TYR B O 1
ATOM 2183 N N . GLY B 1 96 ? -9.586 -19.469 6.355 1 98.06 96 GLY B N 1
ATOM 2184 C CA . GLY B 1 96 ? -9.438 -20.875 6.012 1 98.06 96 GLY B CA 1
ATOM 2185 C C . GLY B 1 96 ? -10.523 -21.375 5.082 1 98.06 96 GLY B C 1
ATOM 2186 O O . GLY B 1 96 ? -10.781 -22.578 5.012 1 98.06 96 GLY B O 1
ATOM 2187 N N . PHE B 1 97 ? -11.203 -20.422 4.465 1 97.94 97 PHE B N 1
ATOM 2188 C CA . PHE B 1 97 ? -12.133 -20.844 3.43 1 97.94 97 PHE B CA 1
ATOM 2189 C C . PHE B 1 97 ? -11.391 -21.328 2.189 1 97.94 97 PHE B C 1
ATOM 2191 O O . PHE B 1 97 ? -10.445 -20.672 1.74 1 97.94 97 PHE B O 1
ATOM 2198 N N . ALA B 1 98 ? -11.727 -22.453 1.681 1 97.31 98 ALA B N 1
ATOM 2199 C CA . ALA B 1 98 ? -11.102 -23.062 0.509 1 97.31 98 ALA B CA 1
ATOM 2200 C C . ALA B 1 98 ? -12.156 -23.531 -0.493 1 97.31 98 ALA B C 1
ATOM 2202 O O . ALA B 1 98 ? -12.18 -24.703 -0.877 1 97.31 98 ALA B O 1
ATOM 2203 N N . ASP B 1 99 ? -12.914 -22.547 -1.009 1 97.94 99 ASP B N 1
ATOM 2204 C CA . ASP B 1 99 ? -14.117 -22.891 -1.769 1 97.94 99 ASP B CA 1
ATOM 2205 C C . ASP B 1 99 ? -13.883 -22.703 -3.268 1 97.94 99 ASP B C 1
ATOM 2207 O O . ASP B 1 99 ? -14.82 -22.812 -4.062 1 97.94 99 ASP B O 1
ATOM 2211 N N . ASN B 1 100 ? -12.695 -22.375 -3.689 1 98.5 100 ASN B N 1
ATOM 2212 C CA . ASN B 1 100 ? -12.25 -22.328 -5.078 1 98.5 100 ASN B CA 1
ATOM 2213 C C . ASN B 1 100 ? -10.773 -22.719 -5.203 1 98.5 100 ASN B C 1
ATOM 2215 O O . ASN B 1 100 ? -10.109 -22.984 -4.199 1 98.5 100 ASN B O 1
ATOM 2219 N N . LEU B 1 101 ? -10.266 -22.766 -6.395 1 98.75 101 LEU B N 1
ATOM 2220 C CA . LEU B 1 101 ? -8.93 -23.312 -6.594 1 98.75 101 LEU B CA 1
ATOM 2221 C C . LEU B 1 101 ? -7.875 -22.391 -5.969 1 98.75 101 LEU B C 1
ATOM 2223 O O . LEU B 1 101 ? -6.887 -22.875 -5.41 1 98.75 101 LEU B O 1
ATOM 2227 N N . ILE B 1 102 ? -8.031 -21.062 -6.035 1 98.88 102 ILE B N 1
ATOM 2228 C CA . ILE B 1 102 ? -7.074 -20.125 -5.453 1 98.88 102 ILE B CA 1
ATOM 2229 C C . ILE B 1 102 ? -6.965 -20.375 -3.947 1 98.88 102 ILE B C 1
ATOM 2231 O O . ILE B 1 102 ? -5.867 -20.547 -3.42 1 98.88 102 ILE B O 1
ATOM 2235 N N . THR B 1 103 ? -8.125 -20.406 -3.289 1 98.81 103 THR B N 1
ATOM 2236 C CA . THR B 1 103 ? -8.125 -20.547 -1.836 1 98.81 103 THR B CA 1
ATOM 2237 C C . THR B 1 103 ? -7.715 -21.953 -1.426 1 98.81 103 THR B C 1
ATOM 2239 O O . THR B 1 103 ? -7.09 -22.141 -0.382 1 98.81 103 THR B O 1
ATOM 2242 N N . ARG B 1 104 ? -7.977 -22.969 -2.229 1 98.62 104 ARG B N 1
ATOM 2243 C CA . ARG B 1 104 ? -7.512 -24.312 -1.962 1 98.62 104 ARG B CA 1
ATOM 2244 C C . ARG B 1 104 ? -5.996 -24.406 -2.076 1 98.62 104 ARG B C 1
ATOM 2246 O O . ARG B 1 104 ? -5.34 -25.016 -1.224 1 98.62 104 ARG B O 1
ATOM 2253 N N . ALA B 1 105 ? -5.512 -23.875 -3.188 1 98.75 105 ALA B N 1
ATOM 2254 C CA . ALA B 1 105 ? -4.062 -23.875 -3.373 1 98.75 105 ALA B CA 1
ATOM 2255 C C . ALA B 1 105 ? -3.363 -23.156 -2.225 1 98.75 105 ALA B C 1
ATOM 2257 O O . ALA B 1 105 ? -2.289 -23.562 -1.785 1 98.75 105 ALA B O 1
ATOM 2258 N N . PHE B 1 106 ? -3.969 -22.078 -1.715 1 98.88 106 PHE B N 1
ATOM 2259 C CA . PHE B 1 106 ? -3.426 -21.375 -0.564 1 98.88 106 PHE B CA 1
ATOM 2260 C C . PHE B 1 106 ? -3.387 -22.281 0.663 1 98.88 106 PHE B C 1
ATOM 2262 O O . PHE B 1 106 ? -2.363 -22.359 1.348 1 98.88 106 PHE B O 1
ATOM 2269 N N . ALA B 1 107 ? -4.504 -22.906 0.948 1 98.5 107 ALA B N 1
ATOM 2270 C CA . ALA B 1 107 ? -4.578 -23.797 2.1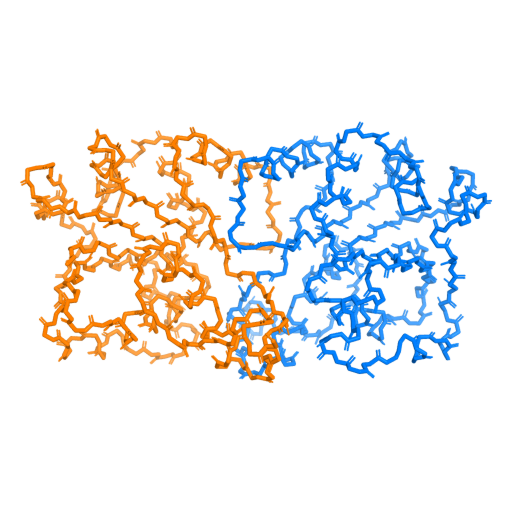 1 98.5 107 ALA B CA 1
ATOM 2271 C C . ALA B 1 107 ? -3.49 -24.875 2.039 1 98.5 107 ALA B C 1
ATOM 2273 O O . ALA B 1 107 ? -2.85 -25.172 3.051 1 98.5 107 ALA B O 1
ATOM 2274 N N . VAL B 1 108 ? -3.271 -25.422 0.889 1 98.56 108 VAL B N 1
ATOM 2275 C CA . VAL B 1 108 ? -2.25 -26.438 0.683 1 98.56 108 VAL B CA 1
ATOM 2276 C C . VAL B 1 108 ? -0.865 -25.844 0.926 1 98.56 108 VAL B C 1
ATOM 2278 O O . VAL B 1 108 ? -0.039 -26.438 1.62 1 98.56 108 VAL B O 1
ATOM 2281 N N . SER B 1 109 ? -0.629 -24.641 0.334 1 98.56 109 SER B N 1
ATOM 2282 C CA . SER B 1 109 ? 0.665 -23.984 0.496 1 98.56 109 SER B CA 1
ATOM 2283 C C . SER B 1 109 ? 0.967 -23.719 1.966 1 98.56 109 SER B C 1
ATOM 2285 O O . SER B 1 109 ? 2.086 -23.953 2.428 1 98.56 109 SER B O 1
ATOM 2287 N N . LEU B 1 110 ? -0.037 -23.266 2.664 1 98.31 110 LEU B N 1
ATOM 2288 C CA . LEU B 1 110 ? 0.155 -22.922 4.07 1 98.31 110 LEU B CA 1
ATOM 2289 C C . LEU B 1 110 ? 0.435 -24.188 4.895 1 98.31 110 LEU B C 1
ATOM 2291 O O . LEU B 1 110 ? 1.4 -24.219 5.66 1 98.31 110 LEU B O 1
ATOM 2295 N N . LYS B 1 111 ? -0.375 -25.25 4.73 1 97.5 111 LYS B N 1
ATOM 2296 C CA . LYS B 1 111 ? -0.212 -26.453 5.547 1 97.5 111 LYS B CA 1
ATOM 2297 C C . LYS B 1 111 ? 1.104 -27.156 5.23 1 97.5 111 LYS B C 1
ATOM 2299 O O . LYS B 1 111 ? 1.68 -27.828 6.094 1 97.5 111 LYS B O 1
ATOM 2304 N N . GLU B 1 112 ? 1.575 -27.031 4.016 1 97.94 112 GLU B N 1
ATOM 2305 C CA . GLU B 1 112 ? 2.826 -27.672 3.611 1 97.94 112 GLU B CA 1
ATOM 2306 C C . GLU B 1 112 ? 4.02 -26.766 3.891 1 97.94 112 GLU B C 1
ATOM 2308 O O . GLU B 1 112 ? 5.145 -27.062 3.484 1 97.94 112 GLU B O 1
ATOM 2313 N N . LYS B 1 113 ? 3.783 -25.562 4.469 1 97.5 113 LYS B N 1
ATOM 2314 C CA . LYS B 1 113 ? 4.797 -24.594 4.902 1 97.5 113 LYS B CA 1
ATOM 2315 C C . LYS B 1 113 ? 5.586 -24.062 3.715 1 97.5 113 LYS B C 1
ATOM 2317 O O . LYS B 1 113 ? 6.809 -23.906 3.795 1 97.5 113 LYS B O 1
ATOM 2322 N N . ARG B 1 114 ? 4.867 -23.891 2.645 1 98 114 ARG B N 1
ATOM 2323 C CA . ARG B 1 114 ? 5.465 -23.25 1.476 1 98 114 ARG B CA 1
ATOM 2324 C C . ARG B 1 114 ? 5.492 -21.734 1.632 1 98 114 ARG B C 1
ATOM 2326 O O . ARG B 1 114 ? 4.672 -21.172 2.357 1 98 114 ARG B O 1
ATOM 2333 N N . GLU B 1 115 ? 6.434 -21.062 0.934 1 98.38 115 GLU B N 1
ATOM 2334 C CA . GLU B 1 115 ? 6.48 -19.609 0.942 1 98.38 115 GLU B CA 1
ATOM 2335 C C . GLU B 1 115 ? 5.309 -19.016 0.163 1 98.38 115 GLU B C 1
ATOM 2337 O O . GLU B 1 115 ? 5.031 -19.438 -0.963 1 98.38 115 GLU B O 1
ATOM 2342 N N . VAL B 1 116 ? 4.621 -18.141 0.787 1 98.88 116 VAL B N 1
ATOM 2343 C CA . VAL B 1 116 ? 3.475 -17.484 0.159 1 98.88 116 VAL B CA 1
ATOM 2344 C C . VAL B 1 116 ? 3.633 -15.969 0.23 1 98.88 116 VAL B C 1
ATOM 2346 O O . VAL B 1 116 ? 4.016 -15.43 1.27 1 98.88 116 VAL B O 1
ATOM 2349 N N . LEU B 1 117 ? 3.406 -15.305 -0.876 1 98.94 117 LEU B N 1
ATOM 2350 C CA . LEU B 1 117 ? 3.338 -13.852 -0.938 1 98.94 117 LEU B CA 1
ATOM 2351 C C . LEU B 1 117 ? 1.966 -13.391 -1.422 1 98.94 117 LEU B C 1
ATOM 2353 O O . LEU B 1 117 ? 1.463 -13.883 -2.434 1 98.94 117 LEU B O 1
ATOM 2357 N N . ILE B 1 118 ? 1.378 -12.492 -0.679 1 98.94 118 ILE B N 1
ATOM 2358 C CA . ILE B 1 118 ? 0.084 -11.93 -1.043 1 98.94 118 ILE B CA 1
ATOM 2359 C C . ILE B 1 118 ? 0.217 -10.422 -1.229 1 98.94 118 ILE B C 1
ATOM 2361 O O . ILE B 1 118 ? 0.881 -9.742 -0.439 1 98.94 118 ILE B O 1
ATOM 2365 N N . ALA B 1 119 ? -0.377 -9.922 -2.305 1 98.88 119 ALA B N 1
ATOM 2366 C CA . ALA B 1 119 ? -0.402 -8.484 -2.588 1 98.88 119 ALA B CA 1
ATOM 2367 C C . ALA B 1 119 ? -1.821 -7.934 -2.496 1 98.88 119 ALA B C 1
ATOM 2369 O O . ALA B 1 119 ? -2.471 -7.699 -3.518 1 98.88 119 ALA B O 1
ATOM 2370 N N . PRO B 1 120 ? -2.264 -7.629 -1.282 1 98.88 120 PRO B N 1
ATOM 2371 C CA . PRO B 1 120 ? -3.611 -7.074 -1.124 1 98.88 120 PRO B CA 1
ATOM 2372 C C . PRO B 1 120 ? -3.764 -5.699 -1.77 1 98.88 120 PRO B C 1
ATOM 2374 O O . PRO B 1 120 ? -2.879 -4.852 -1.642 1 98.88 120 PRO B O 1
ATOM 2377 N N . ARG B 1 121 ? -4.824 -5.555 -2.428 1 98.25 121 ARG B N 1
ATOM 2378 C CA . ARG B 1 121 ? -5.031 -4.285 -3.113 1 98.25 121 ARG B CA 1
ATOM 2379 C C . ARG B 1 121 ? -6.344 -3.641 -2.686 1 98.25 121 ARG B C 1
ATOM 2381 O O . ARG B 1 121 ? -7.422 -4.109 -3.057 1 98.25 121 ARG B O 1
ATOM 2388 N N . GLU B 1 122 ? -6.27 -2.623 -1.936 1 97.38 122 GLU B N 1
ATOM 2389 C CA . GLU B 1 122 ? -7.344 -1.753 -1.465 1 97.38 122 GLU B CA 1
ATOM 2390 C C . GLU B 1 122 ? -6.789 -0.454 -0.887 1 97.38 122 GLU B C 1
ATOM 2392 O O . GLU B 1 122 ? -5.672 -0.428 -0.366 1 97.38 122 GLU B O 1
ATOM 2397 N N . MET B 1 123 ? -7.527 0.656 -1.038 1 97 123 MET B N 1
ATOM 2398 C CA . MET B 1 123 ? -7.156 1.922 -0.415 1 97 123 MET B CA 1
ATOM 2399 C C . MET B 1 123 ? -8.391 2.777 -0.138 1 97 123 MET B C 1
ATOM 2401 O O . MET B 1 123 ? -9.156 3.076 -1.052 1 97 123 MET B O 1
ATOM 2405 N N . PRO B 1 124 ? -8.508 3.262 1.193 1 98.44 124 PRO B N 1
ATOM 2406 C CA . PRO B 1 124 ? -7.77 2.879 2.4 1 98.44 124 PRO B CA 1
ATOM 2407 C C . PRO B 1 124 ? -8.117 1.472 2.881 1 98.44 124 PRO B C 1
ATOM 2409 O O . PRO B 1 124 ? -9 0.821 2.314 1 98.44 124 PRO B O 1
ATOM 2412 N N . PHE B 1 125 ? -7.312 0.983 3.832 1 98.62 125 PHE B N 1
ATOM 2413 C CA . PHE B 1 125 ? -7.652 -0.261 4.512 1 98.62 125 PHE B CA 1
ATOM 2414 C C . PHE B 1 125 ? -8.594 0 5.684 1 98.62 125 PHE B C 1
ATOM 2416 O O . PHE B 1 125 ? -8.375 0.924 6.469 1 98.62 125 PHE B O 1
A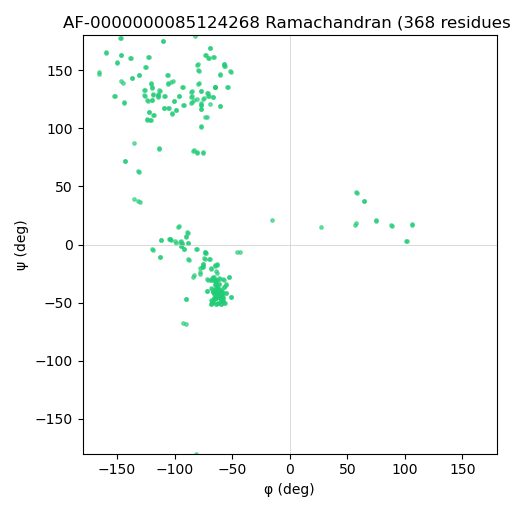TOM 2423 N N . SER B 1 126 ? -9.656 -0.799 5.73 1 98.25 126 SER B N 1
ATOM 2424 C CA . SER B 1 126 ? -10.445 -0.811 6.957 1 98.25 126 SER B CA 1
ATOM 2425 C C . SER B 1 126 ? -9.828 -1.727 8.008 1 98.25 126 SER B C 1
ATOM 2427 O O . SER B 1 126 ? -8.805 -2.367 7.754 1 98.25 126 SER B O 1
ATOM 2429 N N . GLN B 1 127 ? -10.438 -1.792 9.109 1 98.5 127 GLN B N 1
ATOM 2430 C CA . GLN B 1 127 ? -9.961 -2.58 10.234 1 98.5 127 GLN B CA 1
ATOM 2431 C C . GLN B 1 127 ? -9.883 -4.062 9.883 1 98.5 127 GLN B C 1
ATOM 2433 O O . GLN B 1 127 ? -8.914 -4.738 10.219 1 98.5 127 GLN B O 1
ATOM 2438 N N . ILE B 1 128 ? -10.812 -4.566 9.18 1 98.62 128 ILE B N 1
ATOM 2439 C CA . ILE B 1 128 ? -10.961 -6 8.945 1 98.62 128 ILE B CA 1
ATOM 2440 C C . ILE B 1 128 ? -9.812 -6.496 8.062 1 98.62 128 ILE B C 1
ATOM 2442 O O . ILE B 1 128 ? -9.102 -7.434 8.43 1 98.62 128 ILE B O 1
ATOM 2446 N N . PRO B 1 129 ? -9.523 -5.887 6.941 1 98.75 129 PRO B N 1
ATOM 2447 C CA . PRO B 1 129 ? -8.383 -6.355 6.152 1 98.75 129 PRO B CA 1
ATOM 2448 C C . PRO B 1 129 ? -7.055 -6.199 6.891 1 98.75 129 PRO B C 1
ATOM 2450 O O . PRO B 1 129 ? -6.137 -7 6.695 1 98.75 129 PRO B O 1
ATOM 2453 N N . LEU B 1 130 ? -6.93 -5.148 7.664 1 98.88 130 LEU B N 1
ATOM 2454 C CA . LEU B 1 130 ? -5.711 -5 8.453 1 98.88 130 LEU B CA 1
ATOM 2455 C C . LEU B 1 130 ? -5.531 -6.18 9.406 1 98.88 130 LEU B C 1
ATOM 2457 O O . LEU B 1 130 ? -4.43 -6.711 9.539 1 98.88 130 LEU B O 1
ATOM 2461 N N . GLU B 1 131 ? -6.602 -6.59 10.039 1 98.88 131 GLU B N 1
ATOM 2462 C CA . GLU B 1 131 ? -6.57 -7.762 10.906 1 98.88 131 GLU B CA 1
ATOM 2463 C C . GLU B 1 131 ? -6.203 -9.023 10.117 1 98.88 131 GLU B C 1
ATOM 2465 O O . GLU B 1 131 ? -5.402 -9.836 10.578 1 98.88 131 GLU B O 1
ATOM 2470 N N . ASN B 1 132 ? -6.816 -9.18 8.969 1 98.94 132 ASN B N 1
ATOM 2471 C CA . ASN B 1 132 ? -6.551 -10.344 8.141 1 98.94 132 ASN B CA 1
ATOM 2472 C C . ASN B 1 132 ? -5.09 -10.398 7.707 1 98.94 132 ASN B C 1
ATOM 2474 O O . ASN B 1 132 ? -4.461 -11.461 7.766 1 98.94 132 ASN B O 1
ATOM 2478 N N . MET B 1 133 ? -4.551 -9.266 7.281 1 98.94 133 MET B N 1
ATOM 2479 C CA . MET B 1 133 ? -3.146 -9.203 6.887 1 98.94 133 MET B CA 1
ATOM 2480 C C . MET B 1 133 ? -2.234 -9.523 8.07 1 98.94 133 MET B C 1
ATOM 2482 O O . MET B 1 133 ? -1.238 -10.227 7.914 1 98.94 133 MET B O 1
ATOM 2486 N N . THR B 1 134 ? -2.57 -8.961 9.188 1 98.94 134 THR B N 1
ATOM 2487 C CA . THR B 1 134 ? -1.777 -9.188 10.391 1 98.94 134 THR B CA 1
ATOM 2488 C C . THR B 1 134 ? -1.762 -10.672 10.758 1 98.94 134 THR B C 1
ATOM 2490 O O . THR B 1 134 ? -0.703 -11.234 11.039 1 98.94 134 THR B O 1
ATOM 2493 N N . LYS B 1 135 ? -2.924 -11.297 10.734 1 98.88 135 LYS B N 1
ATOM 2494 C CA . LYS B 1 135 ? -3.041 -12.727 11.023 1 98.88 135 LYS B CA 1
ATOM 2495 C C . LYS B 1 135 ? -2.188 -13.555 10.07 1 98.88 135 LYS B C 1
ATOM 2497 O O . LYS B 1 135 ? -1.401 -14.398 10.5 1 98.88 135 LYS B O 1
ATOM 2502 N N . LEU B 1 136 ? -2.277 -13.312 8.828 1 98.88 136 LEU B N 1
ATOM 2503 C CA . LEU B 1 136 ? -1.561 -14.086 7.816 1 98.88 136 LEU B CA 1
ATOM 2504 C C . LEU B 1 136 ? -0.055 -13.875 7.938 1 98.88 136 LEU B C 1
ATOM 2506 O O . LEU B 1 136 ? 0.723 -14.812 7.777 1 98.88 136 LEU B O 1
ATOM 2510 N N . SER B 1 137 ? 0.284 -12.625 8.18 1 98.88 137 SER B N 1
ATOM 2511 C CA . SER B 1 137 ? 1.7 -12.344 8.383 1 98.88 137 SER B CA 1
ATOM 2512 C C . SER B 1 137 ? 2.262 -13.148 9.555 1 98.88 137 SER B C 1
ATOM 2514 O O . SER B 1 137 ? 3.375 -13.664 9.477 1 98.88 137 SER B O 1
ATOM 2516 N N . SER B 1 138 ? 1.52 -13.273 10.609 1 98.62 138 SER B N 1
ATOM 2517 C CA . SER B 1 138 ? 1.964 -14.016 11.789 1 98.62 138 SER B CA 1
ATOM 2518 C C . SER B 1 138 ? 2.135 -15.5 11.477 1 98.62 138 SER B C 1
ATOM 2520 O O . SER B 1 138 ? 2.82 -16.219 12.211 1 98.62 138 SER B O 1
ATOM 2522 N N . LEU B 1 139 ? 1.57 -15.977 10.438 1 98.44 139 LEU B N 1
ATOM 2523 C CA . LEU B 1 139 ? 1.673 -17.375 10.016 1 98.44 139 LEU B CA 1
ATOM 2524 C C . LEU B 1 139 ? 2.795 -17.547 8.992 1 98.44 139 LEU B C 1
ATOM 2526 O O . LEU B 1 139 ? 2.955 -18.625 8.43 1 98.44 139 LEU B O 1
ATOM 2530 N N . GLY B 1 140 ? 3.494 -16.469 8.719 1 98.5 140 GLY B N 1
ATOM 2531 C CA . GLY B 1 140 ? 4.66 -16.562 7.852 1 98.5 140 GLY B CA 1
ATOM 2532 C C . GLY B 1 140 ? 4.391 -16.109 6.434 1 98.5 140 GLY B C 1
ATOM 2533 O O . GLY B 1 140 ? 5.277 -16.172 5.574 1 98.5 140 GLY B O 1
ATOM 2534 N N . VAL B 1 141 ? 3.178 -15.617 6.133 1 98.88 141 VAL B N 1
ATOM 2535 C CA . VAL B 1 141 ? 2.83 -15.133 4.801 1 98.88 141 VAL B CA 1
ATOM 2536 C C . VAL B 1 141 ? 3.432 -13.742 4.582 1 98.88 141 VAL B C 1
ATOM 2538 O O . VAL B 1 141 ? 3.35 -12.883 5.457 1 98.88 141 VAL B O 1
ATOM 2541 N N . THR B 1 142 ? 4.086 -13.523 3.457 1 98.88 142 THR B N 1
ATOM 2542 C CA . THR B 1 142 ? 4.586 -12.203 3.094 1 98.88 142 THR B CA 1
ATOM 2543 C C . THR B 1 142 ? 3.449 -11.32 2.582 1 98.88 142 THR B C 1
ATOM 2545 O O . THR B 1 142 ? 2.76 -11.68 1.626 1 98.88 142 THR B O 1
ATOM 2548 N N . ILE B 1 143 ? 3.248 -10.227 3.27 1 98.94 143 ILE B N 1
ATOM 2549 C CA . ILE B 1 143 ? 2.225 -9.258 2.885 1 98.94 143 ILE B CA 1
ATOM 2550 C C . ILE B 1 143 ? 2.863 -8.102 2.115 1 98.94 143 ILE B C 1
ATOM 2552 O O . ILE B 1 143 ? 3.637 -7.328 2.68 1 98.94 143 ILE B O 1
ATOM 2556 N N . SER B 1 144 ? 2.5 -7.938 0.825 1 98.88 144 SER B N 1
ATOM 2557 C CA . SER B 1 144 ? 3.211 -6.973 -0.008 1 98.88 144 SER B CA 1
ATOM 2558 C C . SER B 1 144 ? 2.26 -6.262 -0.966 1 98.88 144 SER B C 1
ATOM 2560 O O . SER B 1 144 ? 2.348 -6.441 -2.182 1 98.88 144 SER B O 1
ATOM 2562 N N . PRO B 1 145 ? 1.377 -5.34 -0.42 1 98.81 145 PRO B N 1
ATOM 2563 C CA . PRO B 1 145 ? 0.557 -4.539 -1.332 1 98.81 145 PRO B CA 1
ATOM 2564 C C . PRO B 1 145 ? 1.392 -3.754 -2.342 1 98.81 145 PRO B C 1
ATOM 2566 O O . PRO B 1 145 ? 2.568 -3.479 -2.092 1 98.81 145 PRO B O 1
ATOM 2569 N N . PRO B 1 146 ? 0.807 -3.449 -3.494 1 98.25 146 PRO B N 1
ATOM 2570 C CA . PRO B 1 146 ? 1.56 -2.689 -4.496 1 98.25 146 PRO B CA 1
ATOM 2571 C C . PRO B 1 146 ? 1.678 -1.208 -4.145 1 98.25 146 PRO B C 1
ATOM 2573 O O . PRO B 1 146 ? 1.006 -0.37 -4.75 1 98.25 146 PRO B O 1
ATOM 2576 N N . ILE B 1 147 ? 2.553 -0.897 -3.287 1 97.94 147 ILE B N 1
ATOM 2577 C CA . ILE B 1 147 ? 2.758 0.438 -2.738 1 97.94 147 ILE B CA 1
ATOM 2578 C C . ILE B 1 147 ? 3.822 1.173 -3.551 1 97.94 147 ILE B C 1
ATOM 2580 O O . ILE B 1 147 ? 4.883 0.617 -3.84 1 97.94 147 ILE B O 1
ATOM 2584 N N . LEU B 1 148 ? 3.562 2.396 -3.865 1 94.38 148 LEU B N 1
ATOM 2585 C CA . LEU B 1 148 ? 4.5 3.217 -4.629 1 94.38 148 LEU B CA 1
ATOM 2586 C C . LEU B 1 148 ? 5.816 3.373 -3.881 1 94.38 148 LEU B C 1
ATOM 2588 O O . LEU B 1 148 ? 5.836 3.455 -2.65 1 94.38 148 LEU B O 1
ATOM 2592 N N . GLY B 1 149 ? 6.898 3.447 -4.66 1 90.12 149 GLY B N 1
ATOM 2593 C CA . GLY B 1 149 ? 8.234 3.754 -4.18 1 90.12 149 GLY B CA 1
ATOM 2594 C C . GLY B 1 149 ? 9.062 4.547 -5.176 1 90.12 149 GLY B C 1
ATOM 2595 O O . GLY B 1 149 ? 9 4.293 -6.379 1 90.12 149 GLY B O 1
ATOM 2596 N N . TYR B 1 150 ? 9.852 5.527 -4.699 1 86 150 TYR B N 1
ATOM 2597 C CA . TYR B 1 150 ? 10.469 6.484 -5.613 1 86 150 TYR B CA 1
ATOM 2598 C C . TYR B 1 150 ? 11.984 6.43 -5.516 1 86 150 TYR B C 1
ATOM 2600 O O . TYR B 1 150 ? 12.688 7.086 -6.285 1 86 150 TYR B O 1
ATOM 2608 N N . TYR B 1 151 ? 12.484 5.676 -4.656 1 77.88 151 TYR B N 1
ATOM 2609 C CA . TYR B 1 151 ? 13.922 5.746 -4.41 1 77.88 151 TYR B CA 1
ATOM 2610 C C . TYR B 1 151 ? 14.703 5.207 -5.598 1 77.88 151 TYR B C 1
ATOM 2612 O O . TYR B 1 151 ? 15.914 5.43 -5.703 1 77.88 151 TYR B O 1
ATOM 2620 N N . SER B 1 152 ? 14.031 4.543 -6.539 1 73.88 152 SER B N 1
ATOM 2621 C CA . SER B 1 152 ? 14.688 4.012 -7.73 1 73.88 152 SER B CA 1
ATOM 2622 C C . SER B 1 152 ? 14.539 4.965 -8.914 1 73.88 152 SER B C 1
ATOM 2624 O O . SER B 1 152 ? 14.742 4.57 -10.062 1 73.88 152 SER B O 1
ATOM 2626 N N . ASN B 1 153 ? 14.164 6.172 -8.672 1 77.06 153 ASN B N 1
ATOM 2627 C CA . ASN B 1 153 ? 14 7.207 -9.68 1 77.06 153 ASN B CA 1
ATOM 2628 C C . ASN B 1 153 ? 12.984 6.793 -10.75 1 77.06 153 ASN B C 1
ATOM 2630 O O . ASN B 1 153 ? 13.258 6.906 -11.945 1 77.06 153 ASN B O 1
ATOM 2634 N N . ASN B 1 154 ? 11.898 6.25 -10.328 1 78.69 154 ASN B N 1
ATOM 2635 C CA . ASN B 1 154 ? 10.82 5.84 -11.219 1 78.69 154 ASN B CA 1
ATOM 2636 C C . ASN B 1 154 ? 10 7.039 -11.695 1 78.69 154 ASN B C 1
ATOM 2638 O O . ASN B 1 154 ? 9.367 7.719 -10.883 1 78.69 154 ASN B O 1
ATOM 2642 N N . SER B 1 155 ? 10.047 7.254 -13.055 1 82.06 155 SER B N 1
ATOM 2643 C CA . SER B 1 155 ? 9.375 8.445 -13.578 1 82.06 155 SER B CA 1
ATOM 2644 C C . SER B 1 155 ? 8.164 8.07 -14.43 1 82.06 155 SER B C 1
ATOM 2646 O O . SER B 1 155 ? 7.359 8.93 -14.781 1 82.06 155 SER B O 1
ATOM 2648 N N . THR B 1 156 ? 8.062 6.773 -14.742 1 90.88 156 THR B N 1
ATOM 2649 C CA . THR B 1 156 ? 6.93 6.305 -15.523 1 90.88 156 THR B CA 1
ATOM 2650 C C . THR B 1 156 ? 6.164 5.219 -14.773 1 90.88 156 THR B C 1
ATOM 2652 O O . THR B 1 156 ? 6.688 4.625 -13.828 1 90.88 156 THR B O 1
ATOM 2655 N N . ILE B 1 157 ? 4.977 5.039 -15.219 1 92.5 157 ILE B N 1
ATOM 2656 C CA . ILE B 1 157 ? 4.16 3.998 -14.602 1 92.5 157 ILE B CA 1
ATOM 2657 C C . ILE B 1 157 ? 4.805 2.633 -14.836 1 92.5 157 ILE B C 1
ATOM 2659 O O . ILE B 1 157 ? 4.785 1.77 -13.953 1 92.5 157 ILE B O 1
ATOM 2663 N N . ASP B 1 158 ? 5.352 2.504 -16.016 1 93.56 158 ASP B N 1
ATOM 2664 C CA . ASP B 1 158 ? 6.027 1.255 -16.359 1 93.56 158 ASP B CA 1
ATOM 2665 C C . ASP B 1 158 ? 7.188 0.986 -15.398 1 93.56 158 ASP B C 1
ATOM 2667 O O . ASP B 1 158 ? 7.34 -0.131 -14.898 1 93.56 158 ASP B O 1
ATOM 2671 N N . GLU B 1 159 ? 7.965 1.993 -15.133 1 93.88 159 GLU B N 1
ATOM 2672 C CA . GLU B 1 159 ? 9.094 1.867 -14.211 1 93.88 159 GLU B CA 1
ATOM 2673 C C . GLU B 1 159 ? 8.617 1.577 -12.797 1 93.88 159 GLU B C 1
ATOM 2675 O O . GLU B 1 159 ? 9.25 0.808 -12.07 1 93.88 159 GLU B O 1
ATOM 2680 N N . MET B 1 160 ? 7.559 2.182 -12.398 1 95 160 MET B N 1
ATOM 2681 C CA . MET B 1 160 ? 6.992 1.951 -11.07 1 95 160 MET B CA 1
ATOM 2682 C C . MET B 1 160 ? 6.492 0.517 -10.938 1 95 160 MET B C 1
ATOM 2684 O O . MET B 1 160 ? 6.727 -0.131 -9.914 1 95 160 MET B O 1
ATOM 2688 N N . GLU B 1 161 ? 5.828 0.017 -11.969 1 95.94 161 GLU B N 1
ATOM 2689 C CA . GLU B 1 161 ? 5.371 -1.37 -11.969 1 95.94 161 GLU B CA 1
ATOM 2690 C C . GLU B 1 161 ? 6.547 -2.34 -11.898 1 95.94 161 GLU B C 1
ATOM 2692 O O . GLU B 1 161 ? 6.492 -3.332 -11.172 1 95.94 161 GLU B O 1
ATOM 2697 N N . ASN B 1 162 ? 7.594 -2.01 -12.625 1 96.5 162 ASN B N 1
ATOM 2698 C CA . ASN B 1 162 ? 8.797 -2.836 -12.586 1 96.5 162 ASN B CA 1
ATOM 2699 C C . ASN B 1 162 ? 9.422 -2.85 -11.188 1 96.5 162 ASN B C 1
ATOM 2701 O O . ASN B 1 162 ? 9.93 -3.879 -10.742 1 96.5 162 ASN B O 1
ATOM 2705 N N . PHE B 1 163 ? 9.375 -1.729 -10.547 1 95.88 163 PHE B N 1
ATOM 2706 C CA . PHE B 1 163 ? 9.875 -1.643 -9.18 1 95.88 163 PHE B CA 1
ATOM 2707 C C . PHE B 1 163 ? 9.117 -2.594 -8.258 1 95.88 163 PHE B C 1
ATOM 2709 O O . PHE B 1 163 ? 9.719 -3.379 -7.531 1 95.88 163 PHE B O 1
ATOM 2716 N N . ILE B 1 164 ? 7.812 -2.58 -8.312 1 97.69 164 ILE B N 1
ATOM 2717 C CA . ILE B 1 164 ? 6.945 -3.389 -7.461 1 97.69 164 ILE B CA 1
ATOM 2718 C C . ILE B 1 164 ? 7.164 -4.871 -7.758 1 97.69 164 ILE B C 1
ATOM 2720 O O . ILE B 1 164 ? 7.391 -5.668 -6.844 1 97.69 164 ILE B O 1
ATOM 2724 N N . ILE B 1 165 ? 7.191 -5.211 -9.031 1 98.25 165 ILE B N 1
ATOM 2725 C CA . ILE B 1 165 ? 7.379 -6.602 -9.445 1 98.25 165 ILE B CA 1
ATOM 2726 C C . ILE B 1 165 ? 8.781 -7.066 -9.062 1 98.25 165 ILE B C 1
ATOM 2728 O O . ILE B 1 165 ? 8.961 -8.195 -8.594 1 98.25 165 ILE B O 1
ATOM 2732 N N . GLY B 1 166 ? 9.766 -6.195 -9.242 1 97.81 166 GLY B N 1
ATOM 2733 C CA . GLY B 1 166 ? 11.117 -6.516 -8.812 1 97.81 166 GLY B CA 1
ATOM 2734 C C . GLY B 1 166 ? 11.211 -6.816 -7.328 1 97.81 166 GLY B C 1
ATOM 2735 O O . GLY B 1 166 ? 11.914 -7.746 -6.922 1 97.81 166 GLY B O 1
ATOM 2736 N N . LYS B 1 167 ? 10.555 -6.066 -6.539 1 97.44 167 LYS B N 1
ATOM 2737 C CA . LYS B 1 167 ? 10.531 -6.305 -5.098 1 97.44 167 LYS B CA 1
ATOM 2738 C C . LYS B 1 167 ? 9.875 -7.641 -4.77 1 97.44 167 LYS B C 1
ATOM 2740 O O . LYS B 1 167 ? 10.312 -8.352 -3.865 1 97.44 167 LYS B O 1
ATOM 2745 N N . TRP B 1 168 ? 8.734 -7.977 -5.477 1 98.69 168 TRP B N 1
ATOM 2746 C CA . TRP B 1 168 ? 8.102 -9.281 -5.281 1 98.69 168 TRP B CA 1
ATOM 2747 C C . TRP B 1 168 ? 9.055 -10.406 -5.664 1 98.69 168 TRP B C 1
ATOM 2749 O O . TRP B 1 168 ? 9.172 -11.398 -4.941 1 98.69 168 TRP B O 1
ATOM 2759 N N . TYR B 1 169 ? 9.773 -10.211 -6.789 1 98.56 169 TYR B N 1
ATOM 2760 C CA . TYR B 1 169 ? 10.758 -11.203 -7.203 1 98.56 169 TYR B CA 1
ATOM 2761 C C . TYR B 1 169 ? 11.844 -11.367 -6.145 1 98.56 169 TYR B C 1
ATOM 2763 O O . TYR B 1 169 ? 12.219 -12.492 -5.805 1 98.56 169 TYR B O 1
ATOM 2771 N N . ASP B 1 170 ? 12.328 -10.289 -5.594 1 97.88 170 ASP B N 1
ATOM 2772 C CA . ASP B 1 170 ? 13.328 -10.359 -4.531 1 97.88 170 ASP B CA 1
ATOM 2773 C C . ASP B 1 170 ? 12.812 -11.172 -3.344 1 97.88 170 ASP B C 1
ATOM 2775 O O . ASP B 1 170 ? 13.531 -12.023 -2.814 1 97.88 170 ASP B O 1
ATOM 2779 N N . SER B 1 171 ? 11.586 -10.883 -2.971 1 98 171 SER B N 1
ATOM 2780 C CA . SER B 1 171 ? 10.977 -11.586 -1.842 1 98 171 SER B CA 1
ATOM 2781 C C . SER B 1 171 ? 10.891 -13.086 -2.105 1 98 171 SER B C 1
ATOM 2783 O O . SER B 1 171 ? 10.938 -13.891 -1.172 1 98 171 SER B O 1
ATOM 2785 N N . LEU B 1 172 ? 10.773 -13.406 -3.375 1 98.25 172 LEU B N 1
ATOM 2786 C CA . LEU B 1 172 ? 10.594 -14.805 -3.764 1 98.25 172 LEU B CA 1
ATOM 2787 C C . LEU B 1 172 ? 11.93 -15.453 -4.105 1 98.25 172 LEU B C 1
ATOM 2789 O O . LEU B 1 172 ? 11.984 -16.641 -4.453 1 98.25 172 LEU B O 1
ATOM 2793 N N . GLY B 1 173 ? 13.008 -14.719 -4.043 1 97.81 173 GLY B N 1
ATOM 2794 C CA . GLY B 1 173 ? 14.32 -15.25 -4.387 1 97.81 173 GLY B CA 1
ATOM 2795 C C . GLY B 1 173 ? 14.523 -15.406 -5.883 1 97.81 173 GLY B C 1
ATOM 2796 O O . GLY B 1 173 ? 15.312 -16.25 -6.32 1 97.81 173 GLY B O 1
ATOM 2797 N N . ILE B 1 174 ? 13.75 -14.703 -6.641 1 97.88 174 ILE B N 1
ATOM 2798 C CA . ILE B 1 174 ? 13.891 -14.727 -8.094 1 97.88 174 ILE B CA 1
ATOM 2799 C C . ILE B 1 174 ? 14.828 -13.609 -8.539 1 97.88 174 ILE B C 1
ATOM 2801 O O . ILE B 1 174 ? 14.539 -12.43 -8.336 1 97.88 174 ILE B O 1
ATOM 2805 N N . GLU B 1 175 ? 15.922 -13.953 -9.18 1 96 175 GLU B N 1
ATOM 2806 C CA . GLU B 1 175 ? 16.875 -12.961 -9.656 1 96 175 GLU B CA 1
ATOM 2807 C C . GLU B 1 175 ? 16.266 -12.07 -10.734 1 96 175 GLU B C 1
ATOM 2809 O O . GLU B 1 175 ? 15.562 -12.562 -11.617 1 96 175 GLU B O 1
ATOM 2814 N N . ASN B 1 176 ? 16.5 -10.758 -10.617 1 95.5 176 ASN B N 1
ATOM 2815 C CA . ASN B 1 176 ? 15.977 -9.82 -11.609 1 95.5 176 ASN B CA 1
ATOM 2816 C C . ASN B 1 176 ? 16.75 -8.5 -11.586 1 95.5 176 ASN B C 1
ATOM 2818 O O . ASN B 1 176 ? 17.531 -8.25 -10.672 1 95.5 176 ASN B O 1
ATOM 2822 N N . SER B 1 177 ? 16.609 -7.676 -12.602 1 94.19 177 SER B N 1
ATOM 2823 C CA . SER B 1 177 ? 17.188 -6.34 -12.711 1 94.19 177 SER B CA 1
ATOM 2824 C C . SER B 1 177 ? 16.141 -5.312 -13.117 1 94.19 177 SER B C 1
ATOM 2826 O O . SER B 1 177 ? 16.406 -4.422 -13.922 1 94.19 177 SER B O 1
ATOM 2828 N N . LEU B 1 178 ? 14.977 -5.535 -12.594 1 94 178 LEU B N 1
ATOM 2829 C CA . LEU B 1 178 ? 13.82 -4.785 -13.062 1 94 178 LEU B CA 1
ATOM 2830 C C . LEU B 1 178 ? 13.836 -3.363 -12.516 1 94 178 LEU B C 1
ATOM 2832 O O . LEU B 1 178 ? 13.109 -2.494 -13.008 1 94 178 LEU B O 1
ATOM 2836 N N . TYR B 1 179 ? 14.617 -3.09 -11.477 1 90.25 179 TYR B N 1
ATOM 2837 C CA . TYR B 1 179 ? 14.711 -1.766 -10.875 1 90.25 179 TYR B CA 1
ATOM 2838 C C . TYR B 1 179 ? 16.094 -1.531 -10.273 1 90.25 179 TYR B C 1
ATOM 2840 O O . TYR B 1 179 ? 16.844 -2.48 -10.047 1 90.25 179 TYR B O 1
ATOM 2848 N N . LYS B 1 180 ? 16.422 -0.311 -10.148 1 86.06 180 LYS B N 1
ATOM 2849 C CA . LYS B 1 180 ? 17.688 0.043 -9.531 1 86.06 180 LYS B CA 1
ATOM 2850 C C . LYS B 1 180 ? 17.641 -0.137 -8.016 1 86.06 180 LYS B C 1
ATOM 2852 O O . LYS B 1 180 ? 16.766 0.422 -7.352 1 86.06 180 LYS B O 1
ATOM 2857 N N . ARG B 1 181 ? 18.594 -0.911 -7.543 1 85.31 181 ARG B N 1
ATOM 2858 C CA . ARG B 1 181 ? 18.641 -1.175 -6.109 1 85.31 181 ARG B CA 1
ATOM 2859 C C . ARG B 1 181 ? 19.266 -0.001 -5.359 1 85.31 181 ARG B C 1
ATOM 2861 O O . ARG B 1 181 ? 20.156 0.677 -5.879 1 85.31 181 ARG B O 1
ATOM 2868 N N . TRP B 1 182 ? 18.828 0.122 -4.203 1 76.56 182 TRP B N 1
ATOM 2869 C CA . TRP B 1 182 ? 19.266 1.249 -3.383 1 76.56 182 TRP B CA 1
ATOM 2870 C C . TRP B 1 182 ? 20.766 1.218 -3.17 1 76.56 182 TRP B C 1
ATOM 2872 O O . TRP B 1 182 ? 21.297 0.278 -2.572 1 76.56 182 TRP B O 1
ATOM 2882 N N . LYS B 1 183 ? 21.547 2.258 -3.607 1 71.5 183 LYS B N 1
ATOM 2883 C CA . LYS B 1 183 ? 22.969 2.537 -3.42 1 71.5 183 LYS B CA 1
ATOM 2884 C C . LYS B 1 183 ? 23.828 1.377 -3.918 1 71.5 183 LYS B C 1
ATOM 2886 O O . LYS B 1 183 ? 24.875 1.092 -3.354 1 71.5 183 LYS B O 1
ATOM 2891 N N . GLU B 1 184 ? 23.312 0.51 -4.699 1 69.81 184 GLU B N 1
ATOM 2892 C CA . GLU B 1 184 ? 24.094 -0.615 -5.207 1 69.81 184 GLU B CA 1
ATOM 2893 C C . GLU B 1 184 ? 25.219 -0.138 -6.121 1 69.81 184 GLU B C 1
ATOM 2895 O O . GLU B 1 184 ? 26.266 -0.769 -6.195 1 69.81 184 GLU B O 1
ATOM 2900 N N . ASP B 1 185 ? 25.094 0.879 -6.781 1 60.28 185 ASP B N 1
ATOM 2901 C CA . ASP B 1 185 ? 26.156 1.347 -7.668 1 60.28 185 ASP B CA 1
ATOM 2902 C C . ASP B 1 185 ? 27.062 2.348 -6.953 1 60.28 185 ASP B C 1
ATOM 2904 O O . ASP B 1 185 ? 28.016 2.854 -7.543 1 60.28 185 ASP B O 1
ATOM 2908 N N . GLU B 1 186 ? 26.875 2.695 -5.691 1 60.84 186 GLU B N 1
ATOM 2909 C CA . GLU B 1 186 ? 27.781 3.584 -4.961 1 60.84 186 GLU B CA 1
ATOM 2910 C C . GLU B 1 186 ? 28.859 2.795 -4.238 1 60.84 186 GLU B C 1
ATOM 2912 O O . GLU B 1 186 ? 28.656 1.638 -3.869 1 60.84 186 GLU B O 1
#

pLDDT: mean 93.67, std 8.95, range [57.94, 98.94]

Sequence (372 aa):
MRLVVAISGASGVNLGIKFLELLPQNIQAFVVISKSAKVALKYENNLAFEKLKNQENIKLFKNSDIAAPIASGSFQIDKMVIIPCSMNTLAKCAYGFADNLITRAFAVSLKEKREVLIAPREMPFSQIPLENMTKLSSLGVTISPPILGYYSNNSTIDEMENFIIGKWYDSLGIENSLYKRWKEDEMRLVVAISGASGVNLGIKFLELLPQNIQAFVVISKSAKVALKYENNLAFEKLKNQENIKLFKNSDIAAPIASGSFQIDKMVIIPCSMNTLAKCAYGFADNLITRAFAVSLKEKREVLIAPREMPFSQIPLENMTKLSSLGVTISPPILGYYSNNSTIDEMENFIIGKWYDSLGIENSLYKRWKEDE